Protein AF-0000000074441654 (afdb_homodimer)

pLDDT: mean 73.29, std 24.31, range [30.25, 98.06]

Secondary structure (DSSP, 8-state):
----------------------------EEEEEEEEEEETT----HHHHHHHHHHHTTTTTT-EEEEEEEE-STT-EEEEEEEEEEEEGGGHHHHHHHHHHHSTTSS-HHHHHHHHHHHHHT-STT-EEEEEEEEEE-SS---------SS-----------SEEEEEEEEE-/-------TT-------------------EEEEEEEEEEETT----HHHHHHHHHHHTTTTTTPEEEEEEEESSTT-EEEEEEEEEEEEGGGHHHHHHHHHHHSTTSS-HHHHHHHHHHHHHT-STT-EEEEEEEEEE-SS---------SS-----------SEEEEEEEEE-

Solvent-accessible surface area (backbone atoms only — not comparable to full-atom values): 19639 Å² total; per-residue (Å²): 128,89,70,81,76,78,71,84,80,76,71,72,74,72,70,73,71,70,71,70,69,64,71,68,78,65,82,51,31,36,37,35,40,38,36,35,34,20,34,72,79,60,81,75,42,49,70,58,49,50,52,42,53,59,72,36,44,48,59,83,70,64,30,48,57,36,42,33,41,32,36,54,62,104,73,49,64,41,43,34,41,32,38,33,37,79,39,52,34,62,49,46,50,56,55,52,52,52,48,49,71,47,30,77,82,61,62,59,67,56,36,54,51,52,44,46,53,50,22,64,70,43,52,65,88,84,45,66,21,42,34,38,40,36,33,44,45,56,80,57,71,48,54,78,69,75,75,80,61,91,82,71,77,62,73,59,54,66,59,89,62,48,46,47,19,44,33,40,32,40,74,45,113,136,82,75,76,74,74,74,64,75,77,62,76,78,72,71,74,71,70,70,72,69,66,71,69,77,65,84,50,30,36,37,34,40,38,36,34,34,20,34,71,79,60,80,71,40,51,68,57,50,51,51,42,53,61,72,36,43,49,61,82,71,64,30,48,59,35,40,32,41,34,34,56,56,104,75,46,65,42,43,34,44,33,37,33,37,80,40,53,33,63,49,47,49,56,54,52,51,50,47,49,70,47,30,77,82,60,61,57,67,56,37,51,50,51,46,46,52,50,21,64,70,44,52,65,91,82,45,66,20,42,33,40,41,36,34,43,46,57,80,58,71,45,57,78,69,76,75,81,62,91,82,70,76,64,75,59,60,63,63,89,62,46,44,46,20,46,32,41,32,41,73,46,113

Organism: Stylophora pistillata (NCBI:txid50429)

Sequence (346 aa):
MASFQRGPKMLLVFIIISASAAIQEGLTAERKVDIRFFDRSYTAGKEEIERKVSKAALIERGYSKTVTFTKTDERSRHLILQYRKIVPCHDITKVEEELRRSISGIWGRDVSDQVRKEALMQKGENQQCTAGIEIHVPQNACQLKKKVTRRRIEPRCESSTCFFCFTVSSVNQMASFQRGPKMLLVFIIISASAAIQEGLTAERKVDIRFFDRSYTAGKEEIERKVSKAALIERGYSKTVTFTKTDERSRHLILQYRKIVPCHDITKVEEELRRSISGIWGRDVSDQVRKEALMQKGENQQCTAGIEIHVPQNACQLKKKVTRRRIEPRCESSTCFFCFTVSSVNQ

Radius of gyration: 29.45 Å; Cα contacts (8 Å, |Δi|>4): 566; chains: 2; bounding box: 88×115×90 Å

Nearest PDB structures (foldseek):
  4gs5-assembly1_A  TM=3.429E-01  e=1.984E+00  Dyadobacter fermentans DSM 18053
  4e6f-assembly1_A  TM=2.953E-01  e=7.996E-01  Bacteroides ovatus ATCC 8483
  5boi-assembly1_A  TM=2.531E-01  e=2.528E+00  Priestia megaterium QM B1551
  6agq-assembly1_C  TM=2.767E-01  e=4.105E+00  Paenibacillus sp. R4
  4e6f-assembly1_A  TM=2.910E-01  e=3.061E-01  Bacteroides ovatus ATCC 8483

Structure (mmCIF, N/CA/C/O backbone):
data_AF-0000000074441654-model_v1
#
loop_
_entity.id
_entity.type
_entity.pdbx_description
1 polymer 'Uncharacterized protein'
#
loop_
_atom_site.group_PDB
_atom_site.id
_atom_site.type_symbol
_atom_site.label_atom_id
_atom_site.label_alt_id
_atom_site.label_comp_id
_atom_site.label_asym_id
_atom_site.label_entity_id
_atom_site.label_seq_id
_atom_site.pdbx_PDB_ins_code
_atom_site.Cartn_x
_atom_site.Cartn_y
_atom_site.Cartn_z
_atom_site.occupancy
_atom_site.B_iso_or_equiv
_atom_site.auth_seq_id
_atom_site.auth_comp_id
_atom_site.auth_asym_id
_atom_site.auth_atom_id
_atom_site.pdbx_PDB_model_num
ATOM 1 N N . MET A 1 1 ? 51.125 71.25 -12.328 1 30.25 1 MET A N 1
ATOM 2 C CA . MET A 1 1 ? 49.875 71.438 -11.562 1 30.25 1 MET A CA 1
ATOM 3 C C . MET A 1 1 ? 48.75 70.625 -12.094 1 30.25 1 MET A C 1
ATOM 5 O O . MET A 1 1 ? 47.594 70.75 -11.68 1 30.25 1 MET A O 1
ATOM 9 N N . ALA A 1 2 ? 49 69.938 -13.234 1 36.94 2 ALA A N 1
ATOM 10 C CA . ALA A 1 2 ? 47.812 69.5 -13.961 1 36.94 2 ALA A CA 1
ATOM 11 C C . ALA A 1 2 ? 47.094 68.375 -13.211 1 36.94 2 ALA A C 1
ATOM 13 O O . ALA A 1 2 ? 47.531 67.188 -13.219 1 36.94 2 ALA A O 1
ATOM 14 N N . SER A 1 3 ? 46.719 68.625 -11.906 1 34.69 3 SER A N 1
ATOM 15 C CA . SER A 1 3 ? 46 67.625 -11.148 1 34.69 3 SER A CA 1
ATOM 16 C C . SER A 1 3 ? 44.812 67.062 -11.945 1 34.69 3 SER A C 1
ATOM 18 O O . SER A 1 3 ? 44.344 67.75 -12.867 1 34.69 3 SER A O 1
ATOM 20 N N . PHE A 1 4 ? 44.781 65.75 -11.859 1 37.5 4 PHE A N 1
ATOM 21 C CA . PHE A 1 4 ? 43.875 64.625 -12.141 1 37.5 4 PHE A CA 1
ATOM 22 C C . PHE A 1 4 ? 42.438 64.938 -11.805 1 37.5 4 PHE A C 1
ATOM 24 O O . PHE A 1 4 ? 42.156 65.312 -10.664 1 37.5 4 PHE A O 1
ATOM 31 N N . GLN A 1 5 ? 41.688 65.5 -12.773 1 33.12 5 GLN A N 1
ATOM 32 C CA . GLN A 1 5 ? 40.281 65.688 -13.008 1 33.12 5 GLN A CA 1
ATOM 33 C C . GLN A 1 5 ? 39.469 64.5 -12.539 1 33.12 5 GLN A C 1
ATOM 35 O O . GLN A 1 5 ? 39.719 63.375 -12.992 1 33.12 5 GLN A O 1
ATOM 40 N N . ARG A 1 6 ? 39.094 64.562 -11.211 1 36.75 6 ARG A N 1
ATOM 41 C CA . ARG A 1 6 ? 38.156 63.75 -10.508 1 36.75 6 ARG A CA 1
ATOM 42 C C . ARG A 1 6 ? 36.875 63.531 -11.32 1 36.75 6 ARG A C 1
ATOM 44 O O . ARG A 1 6 ? 36.125 64.5 -11.531 1 36.75 6 ARG A O 1
ATOM 51 N N . GLY A 1 7 ? 37 63.031 -12.594 1 34.47 7 GLY A N 1
ATOM 52 C CA . GLY A 1 7 ? 35.781 62.844 -13.359 1 34.47 7 GLY A CA 1
ATOM 53 C C . GLY A 1 7 ? 34.625 62.281 -12.523 1 34.47 7 GLY A C 1
ATOM 54 O O . GLY A 1 7 ? 34.875 61.656 -11.484 1 34.47 7 GLY A O 1
ATOM 55 N N . PRO A 1 8 ? 33.438 62.906 -12.711 1 34.5 8 PRO A N 1
ATOM 56 C CA . PRO A 1 8 ? 32.156 62.812 -12.016 1 34.5 8 PRO A CA 1
ATOM 57 C C . PRO A 1 8 ? 31.812 61.375 -11.602 1 34.5 8 PRO A C 1
ATOM 59 O O . PRO A 1 8 ? 32.531 60.438 -11.977 1 34.5 8 PRO A O 1
ATOM 62 N N . LYS A 1 9 ? 30.406 61 -11.805 1 34.31 9 LYS A N 1
ATOM 63 C CA . LYS A 1 9 ? 29.125 60.469 -11.375 1 34.31 9 LYS A CA 1
ATOM 64 C C . LYS A 1 9 ? 29.031 58.969 -11.68 1 34.31 9 LYS A C 1
ATOM 66 O O . LYS A 1 9 ? 28.656 58.594 -12.789 1 34.31 9 LYS A O 1
ATOM 71 N N . MET A 1 10 ? 30.141 58.281 -11.695 1 32.25 10 MET A N 1
ATOM 72 C CA . MET A 1 10 ? 29.953 56.844 -11.602 1 32.25 10 MET A CA 1
ATOM 73 C C . MET A 1 10 ? 28.969 56.5 -10.492 1 32.25 10 MET A C 1
ATOM 75 O O . MET A 1 10 ? 29.328 56.469 -9.312 1 32.25 10 MET A O 1
ATOM 79 N N . LEU A 1 11 ? 27.906 57.312 -10.352 1 33.72 11 LEU A N 1
ATOM 80 C CA . LEU A 1 11 ? 26.797 56.844 -9.531 1 33.72 11 LEU A CA 1
ATOM 81 C C . LEU A 1 11 ? 26.516 55.375 -9.781 1 33.72 11 LEU A C 1
ATOM 83 O O . LEU A 1 11 ? 26.156 54.969 -10.898 1 33.72 11 LEU A O 1
ATOM 87 N N . LEU A 1 12 ? 27.297 54.531 -9.18 1 32.5 12 LEU A N 1
ATOM 88 C CA . LEU A 1 12 ? 27.188 53.094 -8.859 1 32.5 12 LEU A CA 1
ATOM 89 C C . LEU A 1 12 ? 25.75 52.75 -8.516 1 32.5 12 LEU A C 1
ATOM 91 O O . LEU A 1 12 ? 25.219 53.188 -7.484 1 32.5 12 LEU A O 1
ATOM 95 N N . VAL A 1 13 ? 24.828 52.812 -9.508 1 31.69 13 VAL A N 1
ATOM 96 C CA . VAL A 1 13 ? 23.547 52.156 -9.43 1 31.69 13 VAL A CA 1
ATOM 97 C C . VAL A 1 13 ? 23.703 50.781 -8.766 1 31.69 13 VAL A C 1
ATOM 99 O O . VAL A 1 13 ? 24.359 49.906 -9.312 1 31.69 13 VAL A O 1
ATOM 102 N N . PHE A 1 14 ? 23.953 50.781 -7.441 1 31.14 14 PHE A N 1
ATOM 103 C CA . PHE A 1 14 ? 23.688 49.656 -6.59 1 31.14 14 PHE A CA 1
ATOM 104 C C . PHE A 1 14 ? 22.359 49 -6.973 1 31.14 14 PHE A C 1
ATOM 106 O O . PHE A 1 14 ? 21.281 49.531 -6.684 1 31.14 14 PHE A O 1
ATOM 113 N N . ILE A 1 15 ? 22.156 48.625 -8.211 1 31.09 15 ILE A N 1
ATOM 114 C CA . ILE A 1 15 ? 21.016 47.75 -8.438 1 31.09 15 ILE A CA 1
ATOM 115 C C . ILE A 1 15 ? 20.984 46.688 -7.355 1 31.09 15 ILE A C 1
ATOM 117 O O . ILE A 1 15 ? 21.906 45.875 -7.234 1 31.09 15 ILE A O 1
ATOM 121 N N . ILE 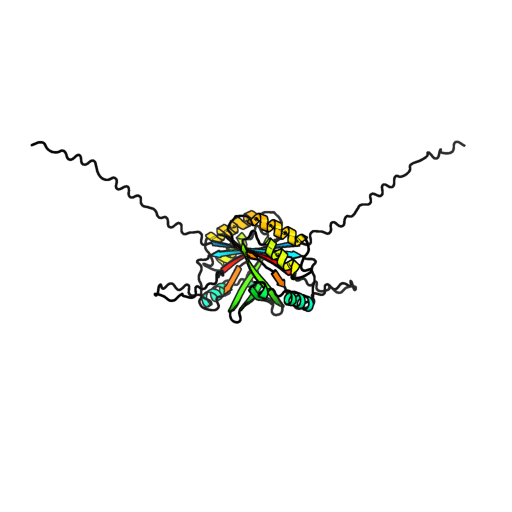A 1 16 ? 20.438 47 -6.152 1 30.64 16 ILE A N 1
AT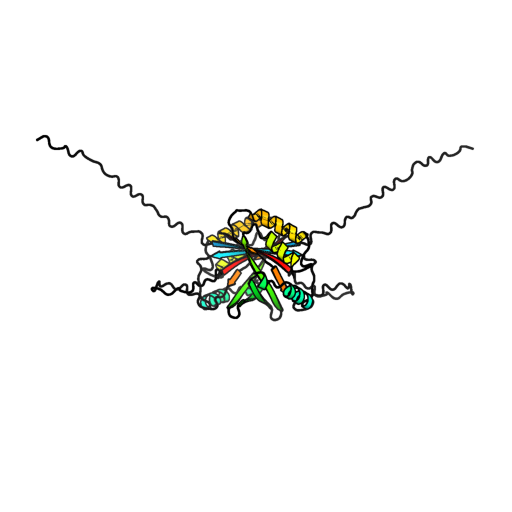OM 122 C CA . ILE A 1 16 ? 19.906 46.062 -5.18 1 30.64 16 ILE A CA 1
ATOM 123 C C . ILE A 1 16 ? 19.234 44.906 -5.902 1 30.64 16 ILE A C 1
ATOM 125 O O . ILE A 1 16 ? 18.188 45.094 -6.543 1 30.64 16 ILE A O 1
ATOM 129 N N . ILE A 1 17 ? 19.953 44.219 -6.742 1 30.66 17 ILE A N 1
ATOM 130 C CA . ILE A 1 17 ? 19.406 42.906 -7.027 1 30.66 17 ILE A CA 1
ATOM 131 C C . ILE A 1 17 ? 18.859 42.281 -5.742 1 30.66 17 ILE A C 1
ATOM 133 O O . ILE A 1 17 ? 19.625 41.938 -4.836 1 30.66 17 ILE A O 1
ATOM 137 N N . SER A 1 18 ? 17.906 42.938 -5.035 1 30.48 18 SER A N 1
ATOM 138 C CA . SER A 1 18 ? 17.109 42.125 -4.137 1 30.48 18 SER A CA 1
ATOM 139 C C . SER A 1 18 ? 16.859 40.75 -4.719 1 30.48 18 SER A C 1
ATOM 141 O O . SER A 1 18 ? 16.141 40.594 -5.711 1 30.48 18 SER A O 1
ATOM 143 N N . ALA A 1 19 ? 17.906 39.969 -4.902 1 32.31 19 ALA A N 1
ATOM 144 C CA . ALA A 1 19 ? 17.688 38.531 -4.949 1 32.31 19 ALA A CA 1
ATOM 145 C C . ALA A 1 19 ? 16.516 38.125 -4.055 1 32.31 19 ALA A C 1
ATOM 147 O O . ALA A 1 19 ? 16.625 38.188 -2.828 1 32.31 19 ALA A O 1
ATOM 148 N N . SER A 1 20 ? 15.328 38.625 -4.312 1 32.47 20 SER A N 1
ATOM 149 C CA . SER A 1 20 ? 14.195 37.875 -3.789 1 32.47 20 SER A CA 1
ATOM 150 C C . SER A 1 20 ? 14.508 36.406 -3.711 1 32.47 20 SER A C 1
ATOM 152 O O . SER A 1 20 ? 14.578 35.719 -4.738 1 32.47 20 SER A O 1
ATOM 154 N N . ALA A 1 21 ? 15.484 36 -3.043 1 32.75 21 ALA A N 1
ATOM 155 C CA . ALA A 1 21 ? 15.445 34.625 -2.543 1 32.75 21 ALA A CA 1
ATOM 156 C C . ALA A 1 21 ? 14.016 34.188 -2.252 1 32.75 21 ALA A C 1
ATOM 158 O O . ALA A 1 21 ? 13.477 34.469 -1.181 1 32.75 21 ALA A O 1
ATOM 159 N N . ALA A 1 22 ? 13.055 34.562 -3.031 1 34.94 22 ALA A N 1
ATOM 160 C CA . ALA A 1 22 ? 11.82 33.812 -2.846 1 34.94 22 ALA A CA 1
ATOM 161 C C . ALA A 1 22 ? 12.117 32.406 -2.355 1 34.94 22 ALA A C 1
ATOM 163 O O . ALA A 1 22 ? 12.844 31.641 -3.014 1 34.94 22 ALA A O 1
ATOM 164 N N . ILE A 1 23 ? 12.43 32.219 -1.179 1 37.06 23 ILE A N 1
ATOM 165 C CA . ILE A 1 23 ? 12.312 30.938 -0.501 1 37.06 23 ILE A CA 1
ATOM 166 C C . ILE A 1 23 ? 11.273 30.062 -1.211 1 37.06 23 ILE A C 1
ATOM 168 O O . ILE A 1 23 ? 10.086 30.406 -1.216 1 37.06 23 ILE A O 1
ATOM 172 N N . GLN A 1 24 ? 11.32 29.812 -2.453 1 39.16 24 GLN A N 1
ATOM 173 C CA . GLN A 1 24 ? 10.516 28.75 -3.031 1 39.16 24 GLN A CA 1
ATOM 174 C C . GLN A 1 24 ? 10.117 27.719 -1.97 1 39.16 24 GLN A C 1
ATOM 176 O O . GLN A 1 24 ? 10.953 26.938 -1.503 1 39.16 24 GLN A O 1
ATOM 181 N N . GLU A 1 25 ? 9.508 28.047 -0.928 1 48.84 25 GLU A N 1
ATOM 182 C CA . GLU A 1 25 ? 8.914 27.109 0.023 1 48.84 25 GLU A CA 1
ATOM 183 C C . GLU A 1 25 ? 8.602 25.781 -0.639 1 48.84 25 GLU A C 1
ATOM 185 O O . GLU A 1 25 ? 7.797 25.703 -1.573 1 48.84 25 GLU A O 1
ATOM 190 N N . GLY A 1 26 ? 9.617 25 -1.017 1 58.56 26 GLY A N 1
ATOM 191 C CA . GLY A 1 26 ? 9.648 23.766 -1.777 1 58.56 26 GLY A CA 1
ATOM 192 C C . GLY A 1 26 ? 8.461 22.859 -1.512 1 58.56 26 GLY A C 1
ATOM 193 O O . GLY A 1 26 ? 7.801 22.984 -0.476 1 58.56 26 GLY A O 1
ATOM 194 N N . LEU A 1 27 ? 7.828 22.281 -2.533 1 72.94 27 LEU A N 1
ATOM 195 C CA . LEU A 1 27 ? 6.75 21.297 -2.471 1 72.94 27 LEU A CA 1
ATOM 196 C C . LEU A 1 27 ? 7.027 20.25 -1.396 1 72.94 27 LEU A C 1
ATOM 198 O O . LEU A 1 27 ? 8.086 19.625 -1.399 1 72.94 27 LEU A O 1
ATOM 202 N N . THR A 1 28 ? 6.352 20.344 -0.271 1 81.31 28 THR A N 1
ATOM 203 C CA . THR A 1 28 ? 6.562 19.406 0.824 1 81.31 28 THR A CA 1
ATOM 204 C C . THR A 1 28 ? 5.73 18.141 0.62 1 81.31 28 THR A C 1
ATOM 206 O O . THR A 1 28 ? 5.926 17.141 1.318 1 81.31 28 THR A O 1
ATOM 209 N N . ALA A 1 29 ? 4.895 18.203 -0.413 1 86 29 ALA A N 1
ATOM 210 C CA . ALA A 1 29 ? 4.035 17.031 -0.633 1 86 29 ALA A CA 1
ATOM 211 C C . ALA A 1 29 ? 4.809 15.898 -1.304 1 86 29 ALA A C 1
ATOM 213 O O . ALA A 1 29 ? 5.586 16.141 -2.232 1 86 29 ALA A O 1
ATOM 214 N N . GLU A 1 30 ? 4.73 14.742 -0.794 1 86.88 30 GLU A N 1
ATOM 215 C CA . GLU A 1 30 ? 5.309 13.531 -1.371 1 86.88 30 GLU A CA 1
ATOM 216 C C . GLU A 1 30 ? 4.219 12.555 -1.797 1 86.88 30 GLU A C 1
ATOM 218 O O . GLU A 1 30 ? 3.109 12.578 -1.256 1 86.88 30 GLU A O 1
ATOM 223 N N . ARG A 1 31 ? 4.527 11.844 -2.83 1 89.75 31 ARG A N 1
ATOM 224 C CA . ARG A 1 31 ? 3.666 10.805 -3.389 1 89.75 31 ARG A CA 1
ATOM 225 C C . ARG A 1 31 ? 4.34 9.438 -3.328 1 89.75 31 ARG A C 1
ATOM 227 O O . ARG A 1 31 ? 5.41 9.242 -3.91 1 89.75 31 ARG A O 1
ATOM 234 N N . LYS A 1 32 ? 3.791 8.609 -2.561 1 89.94 32 LYS A N 1
ATOM 235 C CA . LYS A 1 32 ? 4.254 7.227 -2.527 1 89.94 32 LYS A CA 1
ATOM 236 C C . LYS A 1 32 ? 3.279 6.305 -3.254 1 89.94 32 LYS A C 1
ATOM 238 O O . LYS A 1 32 ? 2.07 6.363 -3.02 1 89.94 32 LYS A O 1
ATOM 243 N N . VAL A 1 33 ? 3.818 5.48 -4.09 1 91.44 33 VAL A N 1
ATOM 244 C CA . VAL A 1 33 ? 3.002 4.547 -4.863 1 91.44 33 VAL A CA 1
ATOM 245 C C . VAL A 1 33 ? 3.406 3.113 -4.535 1 91.44 33 VAL A C 1
ATOM 247 O O . VAL A 1 33 ? 4.586 2.758 -4.621 1 91.44 33 VAL A O 1
ATOM 250 N N . ASP A 1 34 ? 2.439 2.377 -4.086 1 92.62 34 ASP A N 1
ATOM 251 C CA . ASP A 1 34 ? 2.588 0.937 -3.908 1 92.62 34 ASP A CA 1
ATOM 252 C C . ASP A 1 34 ? 1.748 0.167 -4.926 1 92.62 34 ASP A C 1
ATOM 254 O O . ASP A 1 34 ? 0.532 0.352 -5 1 92.62 34 ASP A O 1
ATOM 258 N N . ILE A 1 35 ? 2.434 -0.648 -5.641 1 93.44 35 ILE A N 1
ATOM 259 C CA . ILE A 1 35 ? 1.745 -1.463 -6.633 1 93.44 35 ILE A CA 1
ATOM 260 C C . ILE A 1 35 ? 1.868 -2.939 -6.266 1 93.44 35 ILE A C 1
ATOM 262 O O . ILE A 1 35 ? 2.939 -3.396 -5.859 1 93.44 35 ILE A O 1
ATOM 266 N N . ARG A 1 36 ? 0.786 -3.596 -6.402 1 94.06 36 ARG A N 1
ATOM 267 C CA . ARG A 1 36 ? 0.747 -5.043 -6.227 1 94.06 36 ARG A CA 1
ATOM 268 C C . ARG A 1 36 ? 0.236 -5.734 -7.484 1 94.06 36 ARG A C 1
ATOM 270 O O . ARG A 1 36 ? -0.777 -5.328 -8.055 1 94.06 36 ARG A O 1
ATOM 277 N N . PHE A 1 37 ? 0.958 -6.738 -7.855 1 93.62 37 PHE A N 1
ATOM 278 C CA . PHE A 1 37 ? 0.527 -7.633 -8.922 1 93.62 37 PHE A CA 1
ATOM 279 C C . PHE A 1 37 ? 0.248 -9.031 -8.375 1 93.62 37 PHE A C 1
ATOM 281 O O . PHE A 1 37 ? 1.062 -9.586 -7.641 1 93.62 37 PHE A O 1
ATOM 288 N N . PHE A 1 38 ? -0.869 -9.562 -8.742 1 90.62 38 PHE A N 1
ATOM 289 C CA . PHE A 1 38 ? -1.171 -10.891 -8.211 1 90.62 38 PHE A CA 1
ATOM 290 C C . PHE A 1 38 ? -2.082 -11.656 -9.156 1 90.62 38 PHE A C 1
ATOM 292 O O . PHE A 1 38 ? -2.688 -11.07 -10.062 1 90.62 38 PHE A O 1
ATOM 299 N N . ASP A 1 39 ? -1.933 -12.984 -8.961 1 87.5 39 ASP A N 1
ATOM 300 C CA . ASP A 1 39 ? -2.799 -13.914 -9.68 1 87.5 39 ASP A CA 1
ATOM 301 C C . ASP A 1 39 ? -4.051 -14.242 -8.867 1 87.5 39 ASP A C 1
ATOM 303 O O . ASP A 1 39 ? -3.971 -14.922 -7.84 1 87.5 39 ASP A O 1
ATOM 307 N N . ARG A 1 40 ? -5.184 -13.828 -9.336 1 81 40 ARG A N 1
ATOM 308 C CA . ARG A 1 40 ? -6.43 -13.984 -8.594 1 81 40 ARG A CA 1
ATOM 309 C C . ARG A 1 40 ? -6.844 -15.445 -8.516 1 81 40 ARG A C 1
ATOM 311 O O . ARG A 1 40 ? -7.66 -15.828 -7.672 1 81 40 ARG A O 1
ATOM 318 N N . SER A 1 41 ? -6.352 -16.219 -9.375 1 78.06 41 SER A N 1
ATOM 319 C CA . SER A 1 41 ? -6.766 -17.625 -9.438 1 78.06 41 SER A CA 1
ATOM 320 C C . SER A 1 41 ? -5.949 -18.484 -8.477 1 78.06 41 SER A C 1
ATOM 322 O O . SER A 1 41 ? -6.285 -19.641 -8.234 1 78.06 41 SER A O 1
ATOM 324 N N . TYR A 1 42 ? -4.859 -17.844 -7.93 1 80.5 42 TYR A N 1
ATOM 325 C CA . TYR A 1 42 ? -3.992 -18.625 -7.043 1 80.5 42 TYR A CA 1
ATOM 326 C C . TYR A 1 42 ? -4.68 -18.891 -5.711 1 80.5 42 TYR A C 1
ATOM 328 O O . TYR A 1 42 ? -5.293 -18 -5.129 1 80.5 42 TYR A O 1
ATOM 336 N N . THR A 1 43 ? -4.602 -20.172 -5.324 1 76 43 THR A N 1
ATOM 337 C CA . THR A 1 43 ? -5.102 -20.562 -4.012 1 76 43 THR A CA 1
ATOM 338 C C . THR A 1 43 ? -4.098 -21.469 -3.291 1 76 43 THR A C 1
ATOM 340 O O . THR A 1 43 ? -3.439 -22.297 -3.92 1 76 43 THR A O 1
ATOM 343 N N . ALA A 1 44 ? -3.924 -21.203 -2.041 1 77.94 44 ALA A N 1
ATOM 344 C CA . ALA A 1 44 ? -3.057 -22.047 -1.223 1 77.94 44 ALA A CA 1
ATOM 345 C C . ALA A 1 44 ? -3.473 -22 0.245 1 77.94 44 ALA A C 1
ATOM 347 O O . ALA A 1 44 ? -4.016 -21 0.712 1 77.94 44 ALA A O 1
ATOM 348 N N . GLY A 1 45 ? -3.271 -23.141 0.961 1 77.12 45 GLY A N 1
ATOM 349 C CA . GLY A 1 45 ? -3.479 -23.156 2.4 1 77.12 45 GLY A CA 1
ATOM 350 C C . GLY A 1 45 ? -2.314 -22.578 3.178 1 77.12 45 GLY A C 1
ATOM 351 O O . GLY A 1 45 ? -1.246 -22.328 2.615 1 77.12 45 GLY A O 1
ATOM 352 N N . LYS A 1 46 ? -2.559 -22.406 4.414 1 83.56 46 LYS A N 1
ATOM 353 C CA . LYS A 1 46 ? -1.566 -21.812 5.305 1 83.56 46 LYS A CA 1
ATOM 354 C C . LYS A 1 46 ? -0.287 -22.641 5.336 1 83.56 46 LYS A C 1
ATOM 356 O O . LYS A 1 46 ? 0.812 -22.094 5.191 1 83.56 46 LYS A O 1
ATOM 361 N N . GLU A 1 47 ? -0.435 -23.984 5.5 1 84.38 47 GLU A N 1
ATOM 362 C CA . GLU A 1 47 ? 0.72 -24.859 5.602 1 84.38 47 GLU A CA 1
ATOM 363 C C . GLU A 1 47 ? 1.556 -24.828 4.324 1 84.38 47 GLU A C 1
ATOM 365 O O . GLU A 1 47 ? 2.787 -24.844 4.383 1 84.38 47 GLU A O 1
ATOM 370 N N . GLU A 1 48 ? 0.878 -24.797 3.229 1 84.62 48 GLU A N 1
ATOM 371 C CA . GLU A 1 48 ? 1.585 -24.75 1.951 1 84.62 48 GLU A CA 1
ATOM 372 C C . GLU A 1 48 ? 2.371 -23.453 1.8 1 84.62 48 GLU A C 1
ATOM 374 O O . GLU A 1 48 ? 3.525 -23.469 1.366 1 84.62 48 GLU A O 1
ATOM 379 N N . ILE A 1 49 ? 1.71 -22.359 2.203 1 87.69 49 ILE A N 1
ATOM 380 C CA . ILE A 1 49 ? 2.357 -21.062 2.119 1 87.69 49 ILE A CA 1
ATOM 381 C C . ILE A 1 49 ? 3.6 -21.047 3.008 1 87.69 49 ILE A C 1
ATOM 383 O O . ILE A 1 49 ? 4.68 -20.641 2.568 1 87.69 49 ILE A O 1
ATOM 387 N N . GLU A 1 50 ? 3.465 -21.516 4.152 1 87.31 50 GLU A N 1
ATOM 388 C CA . GLU A 1 50 ? 4.57 -21.516 5.102 1 87.31 50 GLU A CA 1
ATOM 389 C C . GLU A 1 50 ? 5.738 -22.359 4.594 1 87.31 50 GLU A C 1
ATOM 391 O O . GLU A 1 50 ? 6.895 -21.953 4.688 1 87.31 50 GLU A O 1
ATOM 396 N N . ARG A 1 51 ? 5.434 -23.469 4.078 1 90.81 51 ARG A N 1
ATOM 397 C CA . ARG A 1 51 ? 6.465 -24.344 3.527 1 90.81 51 ARG A CA 1
ATOM 398 C C . ARG A 1 51 ? 7.188 -23.672 2.365 1 90.81 51 ARG A C 1
ATOM 400 O O . ARG A 1 51 ? 8.422 -23.688 2.299 1 90.81 51 ARG A O 1
ATOM 407 N N . LYS A 1 52 ? 6.449 -23.062 1.468 1 91.81 52 LYS A N 1
ATOM 408 C CA . LYS A 1 52 ? 7.027 -22.422 0.295 1 91.81 52 LYS A CA 1
ATOM 409 C C . LYS A 1 52 ? 7.93 -21.25 0.7 1 91.81 52 LYS A C 1
ATOM 411 O O . LYS A 1 52 ? 9.031 -21.109 0.173 1 91.81 52 LYS A O 1
ATOM 416 N N . VAL A 1 53 ? 7.434 -20.484 1.622 1 92.19 53 VAL A N 1
ATOM 417 C CA . VAL A 1 53 ? 8.172 -19.312 2.055 1 92.19 53 VAL A CA 1
ATOM 418 C C . VAL A 1 53 ? 9.445 -19.734 2.785 1 92.19 53 VAL A C 1
ATOM 420 O O . VAL A 1 53 ? 10.516 -19.172 2.557 1 92.19 53 VAL A O 1
ATOM 423 N N . SER A 1 54 ? 9.312 -20.703 3.635 1 93 54 SER A N 1
ATOM 424 C CA . SER A 1 54 ? 10.469 -21.188 4.375 1 93 54 SER A CA 1
ATOM 425 C C . SER A 1 54 ? 11.539 -21.734 3.434 1 93 54 SER A C 1
ATOM 427 O O . SER A 1 54 ? 12.727 -21.422 3.588 1 93 54 SER A O 1
ATOM 429 N N . LYS A 1 55 ? 11.156 -22.453 2.529 1 94.56 55 LYS A N 1
ATOM 430 C CA . LYS A 1 55 ? 12.086 -23.078 1.592 1 94.56 55 LYS A CA 1
ATOM 431 C C . LYS A 1 55 ? 12.781 -22.047 0.723 1 94.56 55 LYS A C 1
ATOM 433 O O . LYS A 1 55 ? 13.906 -22.25 0.272 1 94.56 55 LYS A O 1
ATOM 438 N N . ALA A 1 56 ? 12.133 -20.953 0.488 1 96.19 56 ALA A N 1
ATOM 439 C CA . ALA A 1 56 ? 12.656 -19.938 -0.414 1 96.19 56 ALA A CA 1
ATOM 440 C C . ALA A 1 56 ? 13.852 -19.219 0.206 1 96.19 56 ALA A C 1
ATOM 442 O O . ALA A 1 56 ? 14.633 -18.578 -0.5 1 96.19 56 ALA A O 1
ATOM 443 N N . ALA A 1 57 ? 14.031 -19.203 1.535 1 95.94 57 ALA A N 1
ATOM 444 C CA . ALA A 1 57 ? 15.156 -18.609 2.244 1 95.94 57 ALA A CA 1
ATOM 445 C C . ALA A 1 57 ? 15.383 -17.172 1.787 1 95.94 57 ALA A C 1
ATOM 447 O O . ALA A 1 57 ? 16.5 -16.797 1.439 1 95.94 57 ALA A O 1
ATOM 448 N N . LEU A 1 58 ? 14.328 -16.375 1.86 1 96.88 58 LEU A N 1
ATOM 449 C CA . LEU A 1 58 ? 14.367 -15.047 1.271 1 96.88 58 LEU A CA 1
ATOM 450 C C . LEU A 1 58 ? 15.266 -14.117 2.076 1 96.88 58 LEU A C 1
ATOM 452 O O . LEU A 1 58 ? 15.906 -13.227 1.516 1 96.88 58 LEU A O 1
ATOM 456 N N . ILE A 1 59 ? 15.367 -14.367 3.373 1 95 59 ILE A N 1
ATOM 457 C CA . ILE A 1 59 ? 16.25 -13.539 4.199 1 95 59 ILE A CA 1
ATOM 458 C C . ILE A 1 59 ? 17.703 -13.758 3.789 1 95 59 ILE A C 1
ATOM 460 O O . ILE A 1 59 ? 18.453 -12.797 3.621 1 95 59 ILE A O 1
ATOM 464 N N . GLU A 1 60 ? 18.062 -14.922 3.551 1 95.25 60 GLU A N 1
ATOM 465 C CA . GLU A 1 60 ? 19.406 -15.273 3.125 1 95.25 60 GLU A CA 1
ATOM 466 C C . GLU A 1 60 ? 19.719 -14.719 1.737 1 95.25 60 GLU A C 1
ATOM 468 O O . GLU A 1 60 ? 20.891 -14.562 1.369 1 95.25 60 GLU A O 1
ATOM 473 N N . ARG A 1 61 ? 18.719 -14.414 1.05 1 95.75 61 ARG A N 1
ATOM 474 C CA . ARG A 1 61 ? 18.875 -13.914 -0.312 1 95.75 61 ARG A CA 1
ATOM 475 C C . ARG A 1 61 ? 18.859 -12.391 -0.343 1 95.75 61 ARG A C 1
ATOM 477 O O . ARG A 1 61 ? 18.828 -11.789 -1.416 1 95.75 61 ARG A O 1
ATOM 484 N N . GLY A 1 62 ? 18.781 -11.781 0.806 1 94.88 62 GLY A N 1
ATOM 485 C CA . GLY A 1 62 ? 18.969 -10.344 0.869 1 94.88 62 GLY A CA 1
ATOM 486 C C . GLY A 1 62 ? 17.656 -9.586 1.06 1 94.88 62 GLY A C 1
ATOM 487 O O . GLY A 1 62 ? 17.625 -8.359 0.979 1 94.88 62 GLY A O 1
ATOM 488 N N . TYR A 1 63 ? 16.594 -10.297 1.277 1 96 63 TYR A N 1
ATOM 489 C CA . TYR A 1 63 ? 15.328 -9.617 1.523 1 96 63 TYR A CA 1
ATOM 490 C C . TYR A 1 63 ? 15.195 -9.234 2.99 1 96 63 TYR A C 1
ATOM 492 O O . TYR A 1 63 ? 15.57 -10 3.879 1 96 63 TYR A O 1
ATOM 500 N N . SER A 1 64 ? 14.648 -8.016 3.223 1 93.56 64 SER A N 1
ATOM 501 C CA . SER A 1 64 ? 14.195 -7.625 4.555 1 93.56 64 SER A CA 1
ATOM 502 C C . SER A 1 64 ? 12.758 -8.094 4.809 1 93.56 64 SER A C 1
ATOM 504 O O . SER A 1 64 ? 11.898 -7.949 3.943 1 93.56 64 SER A O 1
ATOM 506 N N . LYS A 1 65 ? 12.562 -8.562 6.016 1 92.81 65 LYS A N 1
ATOM 507 C CA . LYS A 1 65 ? 11.25 -9.109 6.367 1 92.81 65 LYS A CA 1
ATOM 508 C C . LYS A 1 65 ? 10.461 -8.133 7.238 1 92.81 65 LYS A C 1
ATOM 510 O O . LYS A 1 65 ? 11.008 -7.551 8.18 1 92.81 65 LYS A O 1
ATOM 515 N N . THR A 1 66 ? 9.211 -7.961 6.887 1 90.56 66 THR A N 1
ATOM 516 C CA . THR A 1 66 ? 8.258 -7.23 7.707 1 90.56 66 THR A CA 1
ATOM 517 C C . THR A 1 66 ? 7.012 -8.078 7.969 1 90.56 66 THR A C 1
ATOM 519 O O . THR A 1 66 ? 6.496 -8.727 7.059 1 90.56 66 THR A O 1
ATOM 522 N N . VAL A 1 67 ? 6.586 -8.086 9.203 1 88.81 67 VAL A N 1
ATOM 523 C CA . VAL A 1 67 ? 5.363 -8.781 9.594 1 88.81 67 VAL A CA 1
ATOM 524 C C . VAL A 1 67 ? 4.285 -7.77 9.969 1 88.81 67 VAL A C 1
ATOM 526 O O . VAL A 1 67 ? 4.52 -6.879 10.789 1 88.81 67 VAL A O 1
ATOM 529 N N . THR A 1 68 ? 3.164 -7.938 9.328 1 87.06 68 THR A N 1
ATOM 530 C CA . THR A 1 68 ? 2.053 -7.023 9.57 1 87.06 68 THR A CA 1
ATOM 531 C C . THR A 1 68 ? 0.81 -7.789 10.016 1 87.06 68 THR A C 1
ATOM 533 O O . THR A 1 68 ? 0.437 -8.789 9.398 1 87.06 68 THR A O 1
ATOM 536 N N . PHE A 1 69 ? 0.243 -7.293 11.062 1 84.69 69 PHE A N 1
ATOM 537 C CA . PHE A 1 69 ? -1.041 -7.793 11.531 1 84.69 69 PHE A CA 1
ATOM 538 C C . PHE A 1 69 ? -2.133 -6.746 11.352 1 84.69 69 PHE A C 1
ATOM 540 O O . PHE A 1 69 ? -1.962 -5.59 11.742 1 84.69 69 PHE A O 1
ATOM 547 N N . THR A 1 70 ? -3.127 -7.133 10.617 1 82.62 70 THR A N 1
ATOM 548 C CA . THR A 1 70 ? -4.234 -6.203 10.414 1 82.62 70 THR A CA 1
ATOM 549 C C . THR A 1 70 ? -5.473 -6.668 11.18 1 82.62 70 THR A C 1
ATOM 551 O O . THR A 1 70 ? -5.828 -7.848 11.141 1 82.62 70 THR A O 1
ATOM 554 N N . LYS A 1 71 ? -5.934 -5.703 11.906 1 77.44 71 LYS A N 1
ATOM 555 C CA . LYS A 1 71 ? -7.18 -5.953 12.625 1 77.44 71 LYS A CA 1
ATOM 556 C C . LYS A 1 71 ? -8.297 -5.031 12.133 1 77.44 71 LYS A C 1
ATOM 558 O O . LYS A 1 71 ? -8.125 -3.811 12.102 1 77.44 71 LYS A O 1
ATOM 563 N N . THR A 1 72 ? -9.18 -5.473 11.445 1 68.31 72 THR A N 1
ATOM 564 C CA . THR A 1 72 ? -10.344 -4.664 11.094 1 68.31 72 THR A CA 1
ATOM 565 C C . THR A 1 72 ? -11.398 -4.727 12.195 1 68.31 72 THR A C 1
ATOM 567 O O . THR A 1 72 ? -11.703 -3.717 12.836 1 68.31 72 THR A O 1
ATOM 570 N N . ASP A 1 73 ? -12.508 -5.477 12.164 1 58.25 73 ASP A N 1
ATOM 571 C CA . ASP A 1 73 ? -13.5 -5.719 13.211 1 58.25 73 ASP A CA 1
ATOM 572 C C . ASP A 1 73 ? -12.984 -6.754 14.211 1 58.25 73 ASP A C 1
ATOM 574 O O . ASP A 1 73 ? -11.891 -7.297 14.055 1 58.25 73 ASP A O 1
ATOM 578 N N . GLU A 1 74 ? -13.578 -6.863 15.516 1 51.84 74 GLU A N 1
ATOM 579 C CA . GLU A 1 74 ? -13.289 -7.66 16.703 1 51.84 74 GLU A CA 1
ATOM 580 C C . GLU A 1 74 ? -12.688 -9.008 16.328 1 51.84 74 GLU A C 1
ATOM 582 O O . GLU A 1 74 ? -12.109 -9.695 17.172 1 51.84 74 GLU A O 1
ATOM 587 N N . ARG A 1 75 ? -12.773 -9.367 15.109 1 50.97 75 ARG A N 1
ATOM 588 C CA . ARG A 1 75 ? -12.438 -10.781 15.047 1 50.97 75 ARG A CA 1
ATOM 589 C C . ARG A 1 75 ? -11.383 -11.047 13.969 1 50.97 75 ARG A C 1
ATOM 591 O O . ARG A 1 75 ? -10.719 -12.078 13.992 1 50.97 75 ARG A O 1
ATOM 598 N N . SER A 1 76 ? -11.164 -10.109 13.008 1 59.47 76 SER A N 1
ATOM 599 C CA . SER A 1 76 ? -10.398 -10.727 11.93 1 59.47 76 SER A CA 1
ATOM 600 C C . SER A 1 76 ? -8.969 -10.195 11.891 1 59.47 76 SER A C 1
ATOM 602 O O . SER A 1 76 ? -8.758 -8.984 11.773 1 59.47 76 SER A O 1
ATOM 604 N N . ARG A 1 77 ? -8.078 -11.023 12.383 1 65.06 77 ARG A N 1
ATOM 605 C CA . ARG A 1 77 ? -6.645 -10.773 12.266 1 65.06 77 ARG A CA 1
ATOM 606 C C . ARG A 1 77 ? -6.082 -11.391 10.992 1 65.06 77 ARG A C 1
ATOM 608 O O . ARG A 1 77 ? -6.32 -12.57 10.711 1 65.06 77 ARG A O 1
ATOM 615 N N . HIS A 1 78 ? -5.605 -10.414 10.125 1 79.25 78 HIS A N 1
ATOM 616 C CA . HIS A 1 78 ? -4.957 -10.859 8.898 1 79.25 78 HIS A CA 1
ATOM 617 C C . HIS A 1 78 ? -3.449 -10.656 8.961 1 79.25 78 HIS A C 1
ATOM 619 O O . HIS A 1 78 ? -2.975 -9.586 9.352 1 79.25 78 HIS A O 1
ATOM 625 N N . LEU A 1 79 ? -2.783 -11.836 8.82 1 85.56 79 LEU A N 1
ATOM 626 C CA . LEU A 1 79 ? -1.325 -11.797 8.812 1 85.56 79 LEU A CA 1
ATOM 627 C C . LEU A 1 79 ? -0.798 -11.547 7.402 1 85.56 79 LEU A C 1
ATOM 629 O O . LEU A 1 79 ? -1.2 -12.219 6.453 1 85.56 79 LEU A O 1
ATOM 633 N N . ILE A 1 80 ? 0.054 -10.57 7.328 1 89.25 80 ILE A N 1
ATOM 634 C CA . ILE A 1 80 ? 0.731 -10.25 6.074 1 89.25 80 ILE A CA 1
ATOM 635 C C . ILE A 1 80 ? 2.244 -10.312 6.273 1 89.25 80 ILE A C 1
ATOM 637 O O . ILE A 1 80 ? 2.781 -9.695 7.195 1 89.25 80 ILE A O 1
ATOM 641 N N . LEU A 1 81 ? 2.916 -11.078 5.445 1 91.69 81 LEU A N 1
ATOM 642 C CA . LEU A 1 81 ? 4.375 -11.125 5.406 1 91.69 81 LEU A CA 1
ATOM 643 C C . LEU A 1 81 ? 4.906 -10.406 4.172 1 91.69 81 LEU A C 1
ATOM 645 O O . LEU A 1 81 ? 4.406 -10.609 3.062 1 91.69 81 LEU A O 1
ATOM 649 N N . GLN A 1 82 ? 5.914 -9.594 4.438 1 94.56 82 GLN A N 1
ATOM 650 C CA . GLN A 1 82 ? 6.566 -8.93 3.312 1 94.56 82 GLN A CA 1
ATOM 651 C C . GLN A 1 82 ? 8.07 -9.203 3.307 1 94.56 82 GLN A C 1
ATOM 653 O O . GLN A 1 82 ? 8.719 -9.172 4.355 1 94.56 82 GLN A O 1
ATOM 658 N N . TYR A 1 83 ? 8.531 -9.562 2.201 1 95.81 83 TYR A N 1
ATOM 659 C CA . TYR A 1 83 ? 9.953 -9.664 1.916 1 95.81 83 TYR A CA 1
ATOM 660 C C . TYR A 1 83 ? 10.352 -8.742 0.772 1 95.81 83 TYR A C 1
ATOM 662 O O . TYR A 1 83 ? 9.906 -8.922 -0.365 1 95.81 83 TYR A O 1
ATOM 670 N N . ARG A 1 84 ? 11.211 -7.762 1.126 1 96.56 84 ARG A N 1
ATOM 671 C CA . ARG A 1 84 ? 11.469 -6.73 0.126 1 96.56 84 ARG A CA 1
ATOM 672 C C . ARG A 1 84 ? 12.953 -6.379 0.077 1 96.56 84 ARG A C 1
ATOM 674 O O . ARG A 1 84 ? 13.68 -6.605 1.044 1 96.56 84 ARG A O 1
ATOM 681 N N . LYS A 1 85 ? 13.375 -5.781 -1.099 1 95.56 85 LYS A N 1
ATOM 682 C CA . LYS A 1 85 ? 14.703 -5.219 -1.317 1 95.56 85 LYS A CA 1
ATOM 683 C C . LYS A 1 85 ? 14.617 -3.908 -2.096 1 95.56 85 LYS A C 1
ATOM 685 O O . LYS A 1 85 ? 13.656 -3.676 -2.832 1 95.56 85 LYS A O 1
ATOM 690 N N . ILE A 1 86 ? 15.633 -3.057 -1.834 1 93.94 86 ILE A N 1
ATOM 691 C CA . ILE A 1 86 ? 15.742 -1.814 -2.592 1 93.94 86 ILE A CA 1
ATOM 692 C C . ILE A 1 86 ? 16.578 -2.049 -3.848 1 93.94 86 ILE A C 1
ATOM 694 O O . ILE A 1 86 ? 17.703 -2.551 -3.77 1 93.94 86 ILE A O 1
ATOM 698 N N . VAL A 1 87 ? 16.062 -1.723 -4.992 1 94.25 87 VAL A N 1
ATOM 699 C CA . VAL A 1 87 ? 16.719 -1.902 -6.285 1 94.25 87 VAL A CA 1
ATOM 700 C C . VAL A 1 87 ? 16.406 -0.714 -7.191 1 94.25 87 VAL A C 1
ATOM 702 O O . VAL A 1 87 ? 15.438 0.015 -6.957 1 94.25 87 VAL A O 1
ATOM 705 N N . PRO A 1 88 ? 17.281 -0.506 -8.195 1 91.44 88 PRO A N 1
ATOM 706 C CA . PRO 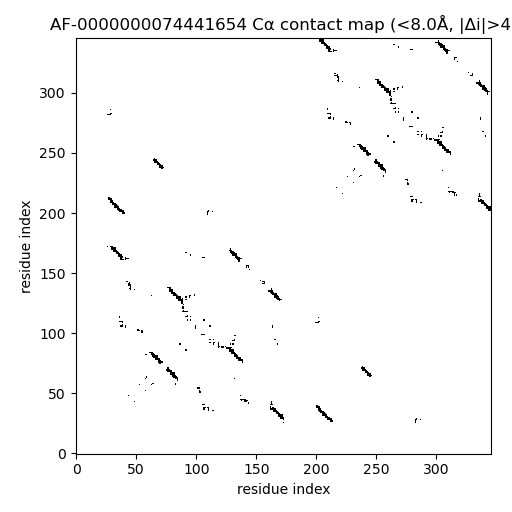A 1 88 ? 16.828 0.415 -9.234 1 91.44 88 PRO A CA 1
ATOM 707 C C . PRO A 1 88 ? 15.484 -0.002 -9.844 1 91.44 88 PRO A C 1
ATOM 709 O O . PRO A 1 88 ? 15.242 -1.194 -10.039 1 91.44 88 PRO A O 1
ATOM 712 N N . CYS A 1 89 ? 14.594 0.923 -10.164 1 91.69 89 CYS A N 1
ATOM 713 C CA . CYS A 1 89 ? 13.234 0.629 -10.594 1 91.69 89 CYS A CA 1
ATOM 714 C C . CYS A 1 89 ? 13.242 -0.19 -11.883 1 91.69 89 CYS A C 1
ATOM 716 O O . CYS A 1 89 ? 12.359 -1.03 -12.086 1 91.69 89 CYS A O 1
ATOM 718 N N . HIS A 1 90 ? 14.195 0.006 -12.711 1 89 90 HIS A N 1
ATOM 719 C CA . HIS A 1 90 ? 14.25 -0.723 -13.977 1 89 90 HIS A CA 1
ATOM 720 C C . HIS A 1 90 ? 14.672 -2.172 -13.758 1 89 90 HIS A C 1
ATOM 722 O O . HIS A 1 90 ? 14.562 -2.998 -14.664 1 89 90 HIS A O 1
ATOM 728 N N . ASP A 1 91 ? 15.086 -2.588 -12.531 1 93.06 91 ASP A N 1
ATOM 729 C CA . ASP A 1 91 ? 15.547 -3.939 -12.234 1 93.06 91 ASP A CA 1
ATOM 730 C C . ASP A 1 91 ? 14.484 -4.738 -11.484 1 93.06 91 ASP A C 1
ATOM 732 O O . ASP A 1 91 ? 14.758 -5.824 -10.977 1 93.06 91 ASP A O 1
ATOM 736 N N . ILE A 1 92 ? 13.25 -4.184 -11.406 1 96.06 92 ILE A N 1
ATOM 737 C CA . ILE A 1 92 ? 12.234 -4.887 -10.625 1 96.06 92 ILE A CA 1
ATOM 738 C C . ILE A 1 92 ? 11.938 -6.238 -11.273 1 96.06 92 ILE A C 1
ATOM 740 O O . ILE A 1 92 ? 11.523 -7.18 -10.586 1 96.06 92 ILE A O 1
ATOM 744 N N . THR A 1 93 ? 12.195 -6.402 -12.586 1 96.06 93 THR A N 1
ATOM 745 C CA . THR A 1 93 ? 11.961 -7.676 -13.258 1 96.06 93 THR A CA 1
ATOM 746 C C . THR A 1 93 ? 12.922 -8.742 -12.758 1 96.06 93 THR A C 1
ATOM 748 O O . THR A 1 93 ? 12.578 -9.922 -12.688 1 96.06 93 THR A O 1
ATOM 751 N N . LYS A 1 94 ? 14.109 -8.328 -12.375 1 96.69 94 LYS A N 1
ATOM 752 C CA . LYS A 1 94 ? 15.07 -9.273 -11.812 1 96.69 94 LYS A CA 1
ATOM 753 C C . LYS A 1 94 ? 14.594 -9.812 -10.469 1 96.69 94 LYS A C 1
ATOM 755 O O . LYS A 1 94 ? 14.789 -10.992 -10.164 1 96.69 94 LYS A O 1
ATOM 760 N N . VAL A 1 95 ? 14.047 -8.945 -9.672 1 97.81 95 VAL A N 1
ATOM 761 C CA . VAL A 1 95 ? 13.508 -9.359 -8.383 1 97.81 95 VAL A CA 1
ATOM 762 C C . VAL A 1 95 ? 12.367 -10.352 -8.602 1 97.81 95 VAL A C 1
ATOM 764 O O . VAL A 1 95 ? 12.297 -11.383 -7.934 1 97.81 95 VAL A O 1
ATOM 767 N N . GLU A 1 96 ? 11.492 -10.055 -9.555 1 97.88 96 GLU A N 1
ATOM 768 C CA . GLU A 1 96 ? 10.367 -10.93 -9.859 1 97.88 96 GLU A CA 1
ATOM 769 C C . GLU A 1 96 ? 10.844 -12.305 -10.32 1 97.88 96 GLU A C 1
ATOM 771 O O . GLU A 1 96 ? 10.312 -13.328 -9.883 1 97.88 96 GLU A O 1
ATOM 776 N N . GLU A 1 97 ? 11.805 -12.344 -11.172 1 96.81 97 GLU A N 1
ATOM 777 C CA . GLU A 1 97 ? 12.359 -13.594 -11.672 1 96.81 97 GLU A CA 1
ATOM 778 C C . GLU A 1 97 ? 12.977 -14.422 -10.539 1 96.81 97 GLU A C 1
ATOM 780 O O . GLU A 1 97 ? 12.773 -15.633 -10.477 1 96.81 97 GLU A O 1
ATOM 785 N N . GLU A 1 98 ? 13.711 -13.734 -9.727 1 97.5 98 GLU A N 1
ATOM 786 C CA . GLU A 1 98 ? 14.312 -14.422 -8.586 1 97.5 98 GLU A CA 1
ATOM 787 C C . GLU A 1 98 ? 13.242 -15.07 -7.711 1 97.5 98 GLU A C 1
ATOM 789 O O . GLU A 1 98 ? 13.391 -16.219 -7.293 1 97.5 98 GLU A O 1
ATOM 794 N N . LEU A 1 99 ? 12.18 -14.391 -7.438 1 97.5 99 LEU A N 1
ATOM 795 C CA . LEU A 1 99 ? 11.086 -14.906 -6.613 1 97.5 99 LEU A CA 1
ATOM 796 C C . LEU A 1 99 ? 10.414 -16.094 -7.289 1 97.5 99 LEU A C 1
ATOM 798 O O . LEU A 1 99 ? 10.141 -17.109 -6.637 1 97.5 99 LEU A O 1
ATOM 802 N N . ARG A 1 100 ? 10.188 -16 -8.539 1 95.5 100 ARG A N 1
ATOM 803 C CA . ARG A 1 100 ? 9.562 -17.094 -9.273 1 95.5 100 ARG A CA 1
ATOM 804 C C . ARG A 1 100 ? 10.438 -18.344 -9.242 1 95.5 100 ARG A C 1
ATOM 806 O O . ARG A 1 100 ? 9.93 -19.469 -9.164 1 95.5 100 ARG A O 1
ATOM 813 N N . ARG A 1 101 ? 11.656 -18.141 -9.281 1 94.94 101 ARG A N 1
ATOM 814 C CA . ARG A 1 101 ? 12.586 -19.266 -9.242 1 94.94 101 ARG A CA 1
ATOM 815 C C . ARG A 1 101 ? 12.641 -19.875 -7.844 1 94.94 101 ARG A C 1
ATOM 817 O O . ARG A 1 101 ? 12.766 -21.094 -7.695 1 94.94 101 ARG A O 1
ATOM 824 N N . SER A 1 102 ? 12.539 -19.016 -6.895 1 95.38 102 SER A N 1
ATOM 825 C CA . SER A 1 102 ? 12.727 -19.469 -5.516 1 95.38 102 SER A CA 1
ATOM 826 C C . SER A 1 102 ? 11.445 -20.062 -4.949 1 95.38 102 SER A C 1
ATOM 828 O O . SER A 1 102 ? 11.492 -20.891 -4.047 1 95.38 102 SER A O 1
ATOM 830 N N . ILE A 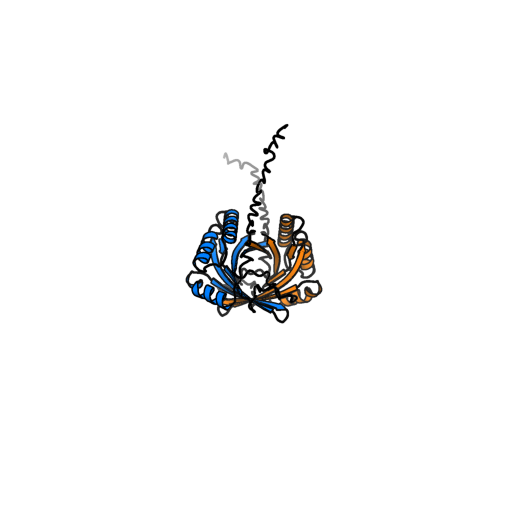1 103 ? 10.289 -19.531 -5.359 1 94 103 ILE A N 1
ATOM 831 C CA . ILE A 1 103 ? 8.992 -20.016 -4.895 1 94 103 ILE A CA 1
ATOM 832 C C . ILE A 1 103 ? 8.188 -20.547 -6.074 1 94 103 ILE A C 1
ATOM 834 O O . ILE A 1 103 ? 7.492 -19.797 -6.754 1 94 103 ILE A O 1
ATOM 838 N N . SER A 1 104 ? 8.195 -21.812 -6.199 1 87.62 104 SER A N 1
ATOM 839 C CA . SER A 1 104 ? 7.609 -22.453 -7.371 1 87.62 104 SER A CA 1
ATOM 840 C C . SER A 1 104 ? 6.098 -22.25 -7.402 1 87.62 104 SER A C 1
ATOM 842 O O . SER A 1 104 ? 5.422 -22.438 -6.391 1 87.62 104 SER A O 1
ATOM 844 N N . GLY A 1 105 ? 5.602 -21.781 -8.555 1 86.75 105 GLY A N 1
ATOM 845 C CA . GLY A 1 105 ? 4.168 -21.734 -8.812 1 86.75 105 GLY A CA 1
ATOM 846 C C . GLY A 1 105 ? 3.48 -20.562 -8.125 1 86.75 105 GLY A C 1
ATOM 847 O O . GLY A 1 105 ? 2.279 -20.625 -7.852 1 86.75 105 GLY A O 1
ATOM 848 N N . ILE A 1 106 ? 4.191 -19.578 -7.762 1 86.94 106 ILE A N 1
ATOM 849 C CA . ILE A 1 106 ? 3.602 -18.5 -6.977 1 86.94 106 ILE A CA 1
ATOM 850 C C . ILE A 1 106 ? 2.709 -17.641 -7.867 1 86.94 106 ILE A C 1
ATOM 852 O O . ILE A 1 106 ? 1.691 -17.109 -7.41 1 86.94 106 ILE A O 1
ATOM 856 N N . TRP A 1 107 ? 3.023 -17.375 -9.148 1 87.5 107 TRP A N 1
ATOM 857 C CA . TRP A 1 107 ? 2.137 -16.734 -10.117 1 87.5 107 TRP A CA 1
ATOM 858 C C . TRP A 1 107 ? 2.529 -17.109 -11.539 1 87.5 107 TRP A C 1
ATOM 860 O O . TRP A 1 107 ? 3.594 -17.688 -11.766 1 87.5 107 TRP A O 1
ATOM 870 N N . GLY A 1 108 ? 1.587 -16.828 -12.414 1 86.19 108 GLY A N 1
ATOM 871 C CA . GLY A 1 108 ? 1.784 -17.203 -13.805 1 86.19 108 GLY A CA 1
ATOM 872 C C . GLY A 1 108 ? 2.455 -16.109 -14.625 1 86.19 108 GLY A C 1
ATOM 873 O O . GLY A 1 108 ? 2.957 -15.133 -14.062 1 86.19 108 GLY A O 1
ATOM 874 N N . ARG A 1 109 ? 2.51 -16.344 -15.891 1 89.75 109 ARG A N 1
ATOM 875 C CA . ARG A 1 109 ? 3.184 -15.477 -16.844 1 89.75 109 ARG A CA 1
ATOM 876 C C . ARG A 1 109 ? 2.494 -14.117 -16.922 1 89.75 109 ARG A C 1
ATOM 878 O O . ARG A 1 109 ? 3.137 -13.102 -17.219 1 89.75 109 ARG A O 1
ATOM 885 N N . ASP A 1 110 ? 1.187 -14.133 -16.641 1 90.69 110 ASP A N 1
ATOM 886 C CA . ASP A 1 110 ? 0.437 -12.883 -16.719 1 90.69 110 ASP A CA 1
ATOM 887 C C . ASP A 1 110 ? 0.972 -11.852 -15.719 1 90.69 110 ASP A C 1
ATOM 889 O O . ASP A 1 110 ? 1.086 -10.672 -16.047 1 90.69 110 ASP A O 1
ATOM 893 N N . VAL A 1 111 ? 1.294 -12.289 -14.562 1 93.62 111 VAL A N 1
ATOM 894 C CA . VAL A 1 111 ? 1.865 -11.398 -13.562 1 93.62 111 VAL A CA 1
ATOM 895 C C . VAL A 1 111 ? 3.238 -10.914 -14.023 1 93.62 111 VAL A C 1
ATOM 897 O O . VAL A 1 111 ? 3.541 -9.719 -13.945 1 93.62 111 VAL A O 1
ATOM 900 N N . SER A 1 112 ? 4.031 -11.781 -14.57 1 94.38 112 SER A N 1
ATOM 901 C CA . SER A 1 112 ? 5.359 -11.422 -15.062 1 94.38 112 SER A CA 1
ATOM 902 C C . SER A 1 112 ? 5.277 -10.359 -16.156 1 94.38 112 SER A C 1
ATOM 904 O O . SER A 1 112 ? 6.078 -9.422 -16.172 1 94.38 112 SER A O 1
ATOM 906 N N . ASP A 1 113 ? 4.371 -10.508 -16.984 1 93.88 113 ASP A N 1
ATOM 907 C CA . ASP A 1 113 ? 4.191 -9.555 -18.078 1 93.88 113 ASP A CA 1
ATOM 908 C C . ASP A 1 113 ? 3.812 -8.172 -17.547 1 93.88 113 ASP A C 1
ATOM 910 O O . ASP A 1 113 ? 4.309 -7.156 -18.031 1 93.88 113 ASP A O 1
ATOM 914 N N . GLN A 1 114 ? 2.949 -8.188 -16.547 1 93.75 114 GLN A N 1
ATOM 915 C CA . GLN A 1 114 ? 2.564 -6.914 -15.938 1 93.75 114 GLN A CA 1
ATOM 916 C C . GLN A 1 114 ? 3.762 -6.238 -15.273 1 93.75 114 GLN A C 1
ATOM 918 O O . GLN A 1 114 ? 3.918 -5.02 -15.359 1 93.75 114 GLN A O 1
ATOM 923 N N . VAL A 1 115 ? 4.566 -7.012 -14.617 1 95.38 115 VAL A N 1
ATOM 924 C CA . VAL A 1 115 ? 5.754 -6.473 -13.961 1 95.38 115 VAL A CA 1
ATOM 925 C C . VAL A 1 115 ? 6.699 -5.887 -15.008 1 95.38 115 VAL A C 1
ATOM 927 O O . VAL A 1 115 ? 7.266 -4.812 -14.812 1 95.38 115 VAL A O 1
ATOM 930 N N . ARG A 1 116 ? 6.844 -6.578 -16.078 1 93.81 116 ARG A N 1
ATOM 931 C CA . ARG A 1 116 ? 7.691 -6.086 -17.156 1 93.81 116 ARG A CA 1
ATOM 932 C C . ARG A 1 116 ? 7.172 -4.754 -17.703 1 93.81 116 ARG A C 1
ATOM 934 O O . ARG A 1 116 ? 7.953 -3.832 -17.938 1 93.81 116 ARG A O 1
ATOM 941 N N . LYS A 1 117 ? 5.902 -4.699 -17.891 1 91.38 117 LYS A N 1
ATOM 942 C CA . LYS A 1 117 ? 5.293 -3.457 -18.344 1 91.38 117 LYS A CA 1
ATOM 943 C C . LYS A 1 117 ? 5.57 -2.314 -17.375 1 91.38 117 LYS A C 1
ATOM 945 O O . LYS A 1 117 ? 5.898 -1.202 -17.797 1 91.38 117 LYS A O 1
ATOM 950 N N . GLU A 1 118 ? 5.402 -2.609 -16.078 1 91.56 118 GLU A N 1
ATOM 951 C CA . GLU A 1 118 ? 5.684 -1.608 -15.062 1 91.56 118 GLU A CA 1
ATOM 952 C C . GLU A 1 118 ? 7.137 -1.147 -15.125 1 91.56 118 GLU A C 1
ATOM 954 O O . GLU A 1 118 ? 7.418 0.048 -15.016 1 91.56 118 GLU A O 1
ATOM 959 N N . ALA A 1 119 ? 8.008 -2.074 -15.242 1 90.56 119 ALA A N 1
ATOM 960 C CA . ALA A 1 119 ? 9.438 -1.756 -15.312 1 90.56 119 ALA A CA 1
ATOM 961 C C . ALA A 1 119 ? 9.727 -0.824 -16.484 1 90.56 119 ALA A C 1
ATOM 963 O O . ALA A 1 119 ? 10.547 0.09 -16.375 1 90.56 119 ALA A O 1
ATOM 964 N N . LEU A 1 120 ? 9.086 -0.985 -17.547 1 85.56 120 LEU A N 1
ATOM 965 C CA . LEU A 1 120 ? 9.289 -0.186 -18.75 1 85.56 120 LEU A CA 1
ATOM 966 C C . LEU A 1 120 ? 8.773 1.234 -18.547 1 85.56 120 LEU A C 1
ATOM 968 O O . LEU A 1 120 ? 9.305 2.182 -19.125 1 85.56 120 LEU A O 1
ATOM 972 N N . MET A 1 121 ? 7.727 1.333 -17.719 1 82.94 121 MET A N 1
ATOM 973 C CA . MET A 1 121 ? 7.148 2.646 -17.453 1 82.94 121 MET A CA 1
ATOM 974 C C . MET A 1 121 ? 8.031 3.449 -16.516 1 82.94 121 MET A C 1
ATOM 976 O O . MET A 1 121 ? 8.016 4.68 -16.531 1 82.94 121 MET A O 1
ATOM 980 N N . GLN A 1 122 ? 8.734 2.766 -15.648 1 74.94 122 GLN A N 1
ATOM 981 C CA . GLN A 1 122 ? 9.578 3.414 -14.648 1 74.94 122 GLN A CA 1
ATOM 982 C C . GLN A 1 122 ? 10.969 3.715 -15.203 1 74.94 122 GLN A C 1
ATOM 984 O O . GLN A 1 122 ? 11.875 4.082 -14.461 1 74.94 122 GLN A O 1
ATOM 989 N N . LYS A 1 123 ? 11.258 3.516 -16.422 1 62.22 123 LYS A N 1
ATOM 990 C CA . LYS A 1 123 ? 12.578 3.602 -17.031 1 62.22 123 LYS A CA 1
ATOM 991 C C . LYS A 1 123 ? 13.188 4.988 -16.844 1 62.22 123 LYS A C 1
ATOM 993 O O . LYS A 1 123 ? 14.312 5.246 -17.281 1 62.22 123 LYS A O 1
ATOM 998 N N . GLY A 1 124 ? 12.477 5.809 -16.234 1 57.69 124 GLY A N 1
ATOM 999 C CA . GLY A 1 124 ? 13.281 7.004 -16.016 1 57.69 124 GLY A CA 1
ATOM 1000 C C . GLY A 1 124 ? 14.43 6.789 -15.055 1 57.69 124 GLY A C 1
ATOM 1001 O O . GLY A 1 124 ? 14.367 5.906 -14.195 1 57.69 124 GLY A O 1
ATOM 1002 N N . GLU A 1 125 ? 15.82 6.922 -15.375 1 58.62 125 GLU A N 1
ATOM 1003 C CA . GLU A 1 125 ? 17.203 6.5 -15.18 1 58.62 125 GLU A CA 1
ATOM 1004 C C . GLU A 1 125 ? 17.547 6.387 -13.695 1 58.62 125 GLU A C 1
ATOM 1006 O O . GLU A 1 125 ? 18.297 5.496 -13.289 1 58.62 125 GLU A O 1
ATOM 1011 N N . ASN A 1 126 ? 16.906 7.172 -12.68 1 65.44 126 ASN A N 1
ATOM 1012 C CA . ASN A 1 126 ? 17.703 7.168 -11.445 1 65.44 126 ASN A CA 1
ATOM 1013 C C . ASN A 1 126 ? 16.812 7.051 -10.211 1 65.44 126 ASN A C 1
ATOM 1015 O O . ASN A 1 126 ? 17.188 7.477 -9.125 1 65.44 126 ASN A O 1
ATOM 1019 N N . GLN A 1 127 ? 15.719 6.262 -10.406 1 83.69 127 GLN A N 1
ATOM 1020 C CA . GLN A 1 127 ? 14.898 6.168 -9.203 1 83.69 127 GLN A CA 1
ATOM 1021 C C . GLN A 1 127 ? 15.016 4.785 -8.562 1 83.69 127 GLN A C 1
ATOM 1023 O O . GLN A 1 127 ? 15.195 3.787 -9.258 1 83.69 127 GLN A O 1
ATOM 1028 N N . GLN A 1 128 ? 15.086 4.816 -7.215 1 89.44 128 GLN A N 1
ATOM 1029 C CA . GLN A 1 128 ? 15.094 3.568 -6.457 1 89.44 128 GLN A CA 1
ATOM 1030 C C . GLN A 1 128 ? 13.68 3.119 -6.121 1 89.44 128 GLN A C 1
ATOM 1032 O O . GLN A 1 128 ? 12.812 3.945 -5.828 1 89.44 128 GLN A O 1
ATOM 1037 N N . CYS A 1 129 ? 13.531 1.81 -6.25 1 93.56 129 CYS A N 1
ATOM 1038 C CA . CYS A 1 129 ? 12.266 1.185 -5.875 1 93.56 129 CYS A CA 1
ATOM 1039 C C . CYS A 1 129 ? 12.484 0.114 -4.812 1 93.56 129 CYS A C 1
ATOM 1041 O O . CYS A 1 129 ? 13.594 -0.405 -4.664 1 93.56 129 CYS A O 1
ATOM 1043 N N . THR A 1 130 ? 11.461 -0.044 -3.973 1 94.69 130 THR A N 1
ATOM 1044 C CA . THR A 1 130 ? 11.391 -1.211 -3.102 1 94.69 130 THR A CA 1
ATOM 1045 C C . THR A 1 130 ? 10.516 -2.295 -3.721 1 94.69 130 THR A C 1
ATOM 1047 O O . THR A 1 130 ? 9.344 -2.059 -4.016 1 94.69 130 THR A O 1
ATOM 1050 N N . ALA A 1 131 ? 11.117 -3.463 -3.98 1 97.06 131 ALA A N 1
ATOM 1051 C CA . ALA A 1 131 ? 10.406 -4.539 -4.664 1 97.06 131 ALA A CA 1
ATOM 1052 C C . ALA A 1 131 ? 10.516 -5.848 -3.887 1 97.06 131 ALA A C 1
ATOM 1054 O O . ALA A 1 131 ? 11.477 -6.059 -3.146 1 97.06 131 ALA A O 1
ATOM 1055 N N . GLY A 1 132 ? 9.516 -6.664 -3.996 1 98.06 132 GLY A N 1
ATOM 1056 C CA . GLY A 1 132 ? 9.523 -7.965 -3.346 1 98.06 132 GLY A CA 1
ATOM 1057 C C . GLY A 1 132 ? 8.18 -8.664 -3.387 1 98.06 132 GLY A C 1
ATOM 1058 O O . GLY A 1 132 ? 7.473 -8.602 -4.395 1 98.06 132 GLY A O 1
ATOM 1059 N N . ILE A 1 133 ? 7.863 -9.375 -2.365 1 96.88 133 ILE A N 1
ATOM 1060 C CA . ILE A 1 133 ? 6.656 -10.195 -2.318 1 96.88 133 ILE A CA 1
ATOM 1061 C C . ILE A 1 133 ? 5.887 -9.906 -1.033 1 96.88 133 ILE A C 1
ATOM 1063 O O . ILE A 1 133 ? 6.484 -9.695 0.024 1 96.88 133 ILE A O 1
ATOM 1067 N N . GLU A 1 134 ? 4.641 -9.773 -1.175 1 94.75 134 GLU A N 1
ATOM 1068 C CA . GLU A 1 134 ? 3.674 -9.68 -0.086 1 94.75 134 GLU A CA 1
ATOM 1069 C C . GLU A 1 134 ? 2.807 -10.93 -0.007 1 94.75 134 GLU A C 1
ATOM 1071 O O . GLU A 1 134 ? 2.217 -11.352 -1.006 1 94.75 134 GLU A O 1
ATOM 1076 N N . ILE A 1 135 ? 2.754 -11.508 1.115 1 91.75 135 ILE A N 1
ATOM 1077 C CA . ILE A 1 135 ? 2.049 -12.766 1.313 1 91.75 135 ILE A CA 1
ATOM 1078 C C . ILE A 1 135 ? 0.92 -12.578 2.324 1 91.75 135 ILE A C 1
ATOM 1080 O O . ILE A 1 135 ? 1.166 -12.219 3.479 1 91.75 135 ILE A O 1
ATOM 1084 N N . HIS A 1 136 ? -0.214 -12.75 1.885 1 88.75 136 HIS A N 1
ATOM 1085 C CA . HIS A 1 136 ? -1.387 -12.742 2.754 1 88.75 136 HIS A CA 1
ATOM 1086 C C . HIS A 1 136 ? -1.697 -14.148 3.268 1 88.75 136 HIS A C 1
ATOM 1088 O O . HIS A 1 136 ? -2.109 -15.016 2.498 1 88.75 136 HIS A O 1
ATOM 1094 N N . VAL A 1 137 ? -1.512 -14.367 4.562 1 82.69 137 VAL A N 1
ATOM 1095 C CA . VAL A 1 137 ? -1.688 -15.688 5.164 1 82.69 137 VAL A CA 1
ATOM 1096 C C . VAL A 1 137 ? -3.135 -15.859 5.621 1 82.69 137 VAL A C 1
ATOM 1098 O O . VAL A 1 137 ? -3.625 -15.086 6.449 1 82.69 137 VAL A O 1
ATOM 1101 N N . PRO A 1 138 ? -3.787 -16.766 4.918 1 73.69 138 PRO A N 1
ATOM 1102 C CA . PRO A 1 138 ? -5.176 -16.953 5.344 1 73.69 138 PRO A CA 1
ATOM 1103 C C . PRO A 1 138 ? -5.293 -17.469 6.773 1 73.69 138 PRO A C 1
ATOM 1105 O O . PRO A 1 138 ? -4.422 -18.219 7.234 1 73.69 138 PRO A O 1
ATOM 1108 N N . GLN A 1 139 ? -6.211 -16.875 7.586 1 64.81 139 GLN A N 1
ATOM 1109 C CA . GLN A 1 139 ? -6.473 -17.453 8.898 1 64.81 139 GLN A CA 1
ATOM 1110 C C . GLN A 1 139 ? -6.992 -18.875 8.766 1 64.81 139 GLN A C 1
ATOM 1112 O O . GLN A 1 139 ? -6.531 -19.781 9.477 1 64.81 139 GLN A O 1
ATOM 1117 N N . ASN A 1 140 ? -8.195 -18.969 8.117 1 54.94 140 ASN A N 1
ATOM 1118 C CA . ASN A 1 140 ? -8.789 -20.266 7.828 1 54.94 140 ASN A CA 1
ATOM 1119 C C . ASN A 1 140 ? -8.656 -20.641 6.352 1 54.94 140 ASN A C 1
ATOM 1121 O O . ASN A 1 140 ? -8.508 -19.766 5.504 1 54.94 140 ASN A O 1
ATOM 1125 N N . ALA A 1 141 ? -8.336 -21.984 6.078 1 44.62 141 ALA A N 1
ATOM 1126 C CA . ALA A 1 141 ? -8.32 -22.422 4.684 1 44.62 141 ALA A CA 1
ATOM 1127 C C . ALA A 1 141 ? -9.312 -21.609 3.844 1 44.62 141 ALA A C 1
ATOM 1129 O O . ALA A 1 141 ? -10.484 -21.516 4.195 1 44.62 141 ALA A O 1
ATOM 1130 N N . CYS A 1 142 ? -8.906 -20.484 3.471 1 44.84 142 CYS A N 1
ATOM 1131 C CA . CYS A 1 142 ? -9.805 -19.969 2.447 1 44.84 142 CYS A CA 1
ATOM 1132 C C . CYS A 1 142 ? -10.133 -21.031 1.415 1 44.84 142 CYS A C 1
ATOM 1134 O O . CYS A 1 142 ? -9.266 -21.453 0.644 1 44.84 142 CYS A O 1
ATOM 1136 N N . GLN A 1 143 ? -10.766 -22.125 1.759 1 36.66 143 GLN A N 1
ATOM 1137 C CA . GLN A 1 143 ? -11.125 -23.156 0.793 1 36.66 143 GLN A CA 1
ATOM 1138 C C . GLN A 1 143 ? -11.664 -22.547 -0.495 1 36.66 143 GLN A C 1
ATOM 1140 O O . GLN A 1 143 ? -12.594 -21.734 -0.461 1 36.66 143 GLN A O 1
ATOM 1145 N N . LEU A 1 144 ? -10.789 -22.266 -1.465 1 39.75 144 LEU A N 1
ATOM 1146 C CA . LEU A 1 144 ? -11.422 -22.297 -2.779 1 39.75 144 LEU A CA 1
ATOM 1147 C C . LEU A 1 144 ? -12.445 -23.422 -2.859 1 39.75 144 LEU A C 1
ATOM 1149 O O . LEU A 1 144 ? -12.078 -24.594 -2.975 1 39.75 144 LEU A O 1
ATOM 1153 N N . LYS A 1 145 ? -13.305 -23.609 -1.925 1 36.06 145 LYS A N 1
ATOM 1154 C CA . LYS A 1 145 ? -14.227 -24.719 -2.119 1 36.06 145 LYS A CA 1
ATOM 1155 C C . LYS A 1 145 ? -14.594 -24.875 -3.59 1 36.06 145 LYS A C 1
ATOM 1157 O O . LYS A 1 145 ? -15.078 -23.938 -4.223 1 36.06 145 LYS A O 1
ATOM 1162 N N . LYS A 1 146 ? -13.992 -25.797 -4.277 1 36.16 146 LYS A N 1
ATOM 1163 C CA . LYS A 1 146 ? -14.586 -26.5 -5.402 1 36.16 146 LYS A CA 1
ATOM 1164 C C . LYS A 1 146 ? -16.109 -26.562 -5.273 1 36.16 146 LYS A C 1
ATOM 1166 O O . LYS A 1 146 ? -16.828 -26.328 -6.246 1 36.16 146 LYS A O 1
ATOM 1171 N N . LYS A 1 147 ? -16.547 -27.578 -4.262 1 33.19 147 LYS A N 1
ATOM 1172 C CA . LYS A 1 147 ? -17.719 -28.391 -4.562 1 33.19 147 LYS A CA 1
ATOM 1173 C C . LYS A 1 147 ? -18.984 -27.562 -4.574 1 33.19 147 LYS A C 1
ATOM 1175 O O . LYS A 1 147 ? -19.281 -26.828 -3.617 1 33.19 147 LYS A O 1
ATOM 1180 N N . VAL A 1 148 ? -19.594 -27.312 -5.645 1 32.69 148 VAL A N 1
ATOM 1181 C CA . VAL A 1 148 ? -21 -27.078 -5.938 1 32.69 148 VAL A CA 1
ATOM 1182 C C . VAL A 1 148 ? -21.875 -27.766 -4.883 1 32.69 148 VAL A C 1
ATOM 1184 O O . VAL A 1 148 ? -22.219 -28.938 -5.023 1 32.69 148 VAL A O 1
ATOM 1187 N N . THR A 1 149 ? -21.531 -28.094 -3.535 1 33 149 THR A N 1
ATOM 1188 C CA . THR A 1 149 ? -22.844 -28.547 -3.092 1 33 149 THR A CA 1
ATOM 1189 C C . THR A 1 149 ? -23.875 -27.438 -3.234 1 33 149 THR A C 1
ATOM 1191 O O . THR A 1 149 ? -23.531 -26.266 -3.244 1 33 149 THR A O 1
ATOM 1194 N N . ARG A 1 150 ? -25.266 -27.703 -2.953 1 33.91 150 ARG A N 1
ATOM 1195 C CA . ARG A 1 150 ? -26.438 -26.875 -3.178 1 33.91 150 ARG A CA 1
ATOM 1196 C C . ARG A 1 150 ? -26.203 -25.453 -2.688 1 33.91 150 ARG A C 1
ATOM 1198 O O . ARG A 1 150 ? -26.391 -24.484 -3.438 1 33.91 150 ARG A O 1
ATOM 1205 N N . ARG A 1 151 ? -26.875 -24.984 -1.521 1 33.34 151 ARG A N 1
ATOM 1206 C CA . ARG A 1 151 ? -27.344 -23.672 -1.082 1 33.34 151 ARG A CA 1
ATOM 1207 C C . ARG A 1 151 ? -26.203 -22.875 -0.458 1 33.34 151 ARG A C 1
ATOM 1209 O O . ARG A 1 151 ? -26.406 -21.766 0.03 1 33.34 151 ARG A O 1
ATOM 1216 N N . ARG A 1 152 ? -25.25 -23.547 0.22 1 32.66 152 ARG A N 1
ATOM 1217 C CA . ARG A 1 152 ? -24.562 -22.812 1.281 1 32.66 152 ARG A CA 1
ATOM 1218 C C . ARG A 1 152 ? -23.531 -21.844 0.705 1 32.66 152 ARG A C 1
ATOM 1220 O O . ARG A 1 152 ? -22.719 -22.234 -0.133 1 32.66 152 ARG A O 1
ATOM 1227 N N . ILE A 1 153 ? -23.844 -20.625 0.817 1 32.5 153 ILE A N 1
ATOM 1228 C CA . ILE A 1 153 ? -23.016 -19.469 0.502 1 32.5 153 ILE A CA 1
ATOM 1229 C C . ILE A 1 153 ? -21.609 -19.656 1.079 1 32.5 153 ILE A C 1
ATOM 1231 O O . ILE A 1 153 ? -21.438 -19.719 2.299 1 32.5 153 ILE A O 1
ATOM 1235 N N . GLU A 1 154 ? -20.938 -20.672 0.588 1 36.28 154 GLU A N 1
ATOM 1236 C CA . GLU A 1 154 ? -19.547 -20.781 1.03 1 36.28 154 GLU A CA 1
ATOM 1237 C C . GLU A 1 154 ? -18.922 -19.406 1.24 1 36.28 154 GLU A C 1
ATOM 1239 O O . GLU A 1 154 ? -19.125 -18.5 0.43 1 36.28 154 GLU A O 1
ATOM 1244 N N . PRO A 1 155 ? -18.688 -19.188 2.445 1 36.25 155 PRO A N 1
ATOM 1245 C CA . PRO A 1 155 ? -18.016 -17.906 2.676 1 36.25 155 PRO A CA 1
ATOM 1246 C C . PRO A 1 155 ? -16.859 -17.656 1.716 1 36.25 155 PRO A C 1
ATOM 1248 O O . PRO A 1 155 ? -15.992 -18.531 1.554 1 36.25 155 PRO A O 1
ATOM 1251 N N . ARG A 1 156 ? -17.109 -17.266 0.562 1 35.69 156 ARG A N 1
ATOM 1252 C CA . ARG A 1 156 ? -16.078 -16.797 -0.35 1 35.69 156 ARG A CA 1
ATOM 1253 C C . ARG A 1 156 ? -14.914 -16.172 0.417 1 35.69 156 ARG A C 1
ATOM 1255 O O . ARG A 1 156 ? -15.117 -15.445 1.39 1 35.69 156 ARG A O 1
ATOM 1262 N N . CYS A 1 157 ? -13.898 -17.047 0.711 1 41 157 CYS A N 1
ATOM 1263 C CA . CYS A 1 157 ? -12.695 -16.297 1.045 1 41 157 CYS A CA 1
ATOM 1264 C C . CYS A 1 157 ? -12.781 -14.875 0.492 1 41 157 CYS A C 1
ATOM 1266 O O . CYS A 1 157 ? -12.773 -14.672 -0.724 1 41 157 CYS A O 1
ATOM 1268 N N . GLU A 1 158 ? -13.836 -14.273 0.78 1 41.94 158 GLU A N 1
ATOM 1269 C CA . GLU A 1 158 ? -13.922 -12.875 0.378 1 41.94 158 GLU A CA 1
ATOM 1270 C C . GLU A 1 158 ? -12.539 -12.258 0.228 1 41.94 158 GLU A C 1
ATOM 1272 O O . GLU A 1 158 ? -12.398 -11.031 0.17 1 41.94 158 GLU A O 1
ATOM 1277 N N . SER A 1 159 ? -11.5 -12.945 0.709 1 43.12 159 SER A N 1
ATOM 1278 C CA . SER A 1 159 ? -10.289 -12.133 0.741 1 43.12 159 SER A CA 1
ATOM 1279 C C . SER A 1 159 ? -9.93 -11.625 -0.65 1 43.12 159 SER A C 1
ATOM 1281 O O . SER A 1 159 ? -9.578 -12.414 -1.532 1 43.12 159 SER A O 1
ATOM 1283 N N . SER A 1 160 ? -10.656 -10.82 -1.327 1 46.41 160 SER A N 1
ATOM 1284 C CA . SER A 1 160 ? -10.117 -9.977 -2.389 1 46.41 160 SER A CA 1
ATOM 1285 C C . SER A 1 160 ? -8.602 -9.867 -2.293 1 46.41 160 SER A C 1
ATOM 1287 O O . SER A 1 160 ? -7.969 -9.188 -3.104 1 46.41 160 SER A O 1
ATOM 1289 N N . THR A 1 161 ? -8.008 -10.586 -1.244 1 55.75 161 THR A N 1
ATOM 1290 C CA . THR A 1 161 ? -6.605 -10.414 -0.891 1 55.75 161 THR A CA 1
ATOM 1291 C C . THR A 1 161 ? -5.742 -11.469 -1.582 1 55.75 161 THR A C 1
ATOM 1293 O O . THR A 1 161 ? -6.113 -12.641 -1.64 1 55.75 161 THR A O 1
ATOM 1296 N N . CYS A 1 162 ? -4.867 -11.047 -2.514 1 63.25 162 CYS A N 1
ATOM 1297 C CA . CYS A 1 162 ? -3.787 -11.812 -3.121 1 63.25 162 CYS A CA 1
ATOM 1298 C C . CYS A 1 162 ? -3 -12.578 -2.064 1 63.25 162 CYS A C 1
ATOM 1300 O O . CYS A 1 162 ? -2.736 -12.055 -0.981 1 63.25 162 CYS A O 1
ATOM 1302 N N . PHE A 1 163 ? -2.869 -14 -2.322 1 79.06 163 PHE A N 1
ATOM 1303 C CA . PHE A 1 163 ? -2.01 -14.797 -1.449 1 79.06 163 PHE A CA 1
ATOM 1304 C C . PHE A 1 163 ? -0.551 -14.383 -1.61 1 79.06 163 PHE A C 1
ATOM 1306 O O . PHE A 1 163 ? 0.129 -14.086 -0.625 1 79.06 163 PHE A O 1
ATOM 1313 N N . PHE A 1 164 ? -0.233 -14.375 -2.902 1 89.12 164 PHE A N 1
ATOM 1314 C CA . PHE A 1 164 ? 1.096 -13.898 -3.264 1 89.12 164 PHE A CA 1
ATOM 1315 C C . PHE A 1 164 ? 1.004 -12.695 -4.191 1 89.12 164 PHE A C 1
ATOM 1317 O O . PHE A 1 164 ? 0.415 -12.773 -5.273 1 89.12 164 PHE A O 1
ATOM 1324 N N . CYS A 1 165 ? 1.567 -11.586 -3.738 1 93.75 165 CYS A N 1
ATOM 1325 C CA . CYS A 1 165 ? 1.604 -10.367 -4.543 1 93.75 165 CYS A CA 1
ATOM 1326 C C . CYS A 1 165 ? 3.041 -9.93 -4.797 1 93.75 165 CYS A C 1
ATOM 1328 O O . CYS A 1 165 ? 3.824 -9.773 -3.859 1 93.75 165 CYS A O 1
ATOM 1330 N N . PHE A 1 166 ? 3.369 -9.797 -6.074 1 96.5 166 PHE A N 1
ATOM 1331 C CA . PHE A 1 166 ? 4.582 -9.031 -6.34 1 96.5 166 PHE A CA 1
ATOM 1332 C C . PHE A 1 166 ? 4.367 -7.551 -6.039 1 96.5 166 PHE A C 1
ATOM 1334 O O . PHE A 1 166 ? 3.377 -6.961 -6.48 1 96.5 166 PHE A O 1
ATOM 1341 N N . THR A 1 167 ? 5.188 -6.977 -5.277 1 97 167 THR A N 1
ATOM 1342 C CA . THR A 1 167 ? 4.984 -5.598 -4.855 1 97 167 THR A CA 1
ATOM 1343 C C . THR A 1 167 ? 6.137 -4.711 -5.32 1 97 167 THR A C 1
ATOM 1345 O O . THR A 1 167 ? 7.293 -5.141 -5.324 1 97 167 THR A O 1
ATOM 1348 N N . VAL A 1 168 ? 5.809 -3.52 -5.691 1 95.94 168 VAL A N 1
ATOM 1349 C CA . VAL A 1 168 ? 6.758 -2.459 -6.016 1 95.94 168 VAL A CA 1
ATOM 1350 C C . VAL A 1 168 ? 6.312 -1.152 -5.359 1 95.94 168 VAL A C 1
ATOM 1352 O O . VAL A 1 168 ? 5.133 -0.795 -5.41 1 95.94 168 VAL A O 1
ATOM 1355 N N . SER A 1 169 ? 7.207 -0.528 -4.727 1 93.56 169 SER A N 1
ATOM 1356 C CA . SER A 1 169 ? 6.949 0.769 -4.105 1 93.56 169 SER A CA 1
ATOM 1357 C C . SER A 1 169 ? 7.938 1.82 -4.598 1 93.56 169 SER A C 1
ATOM 1359 O O . SER A 1 169 ? 9.133 1.545 -4.723 1 93.56 169 SER A O 1
ATOM 1361 N N . SER A 1 170 ? 7.414 2.957 -4.871 1 88.88 170 SER A N 1
ATOM 1362 C CA . SER A 1 170 ? 8.25 4.098 -5.227 1 88.88 170 SER A CA 1
ATOM 1363 C C . SER A 1 170 ? 7.754 5.379 -4.57 1 88.88 170 SER A C 1
ATOM 1365 O O . SER A 1 170 ? 6.57 5.492 -4.238 1 88.88 170 SER A O 1
ATOM 1367 N N . VAL A 1 171 ? 8.656 6.246 -4.297 1 81.75 171 VAL A N 1
ATOM 1368 C CA . VAL A 1 171 ? 8.328 7.559 -3.75 1 81.75 171 VAL A CA 1
ATOM 1369 C C . VAL A 1 171 ? 8.742 8.648 -4.738 1 81.75 171 VAL A C 1
ATOM 1371 O O . VAL A 1 171 ? 9.852 8.625 -5.27 1 81.75 171 VAL A O 1
ATOM 1374 N N . ASN A 1 172 ? 7.754 9.453 -5.074 1 77.75 172 ASN A N 1
ATOM 1375 C CA . ASN A 1 172 ? 8.039 10.586 -5.941 1 77.75 172 ASN A CA 1
ATOM 1376 C C . ASN A 1 172 ? 7.488 11.891 -5.355 1 77.75 172 ASN A C 1
ATOM 1378 O O . ASN A 1 172 ? 6.602 11.867 -4.504 1 77.75 172 ASN A O 1
ATOM 1382 N N . GLN A 1 173 ? 8.117 13.031 -5.727 1 70.38 173 GLN A N 1
ATOM 1383 C CA . GLN A 1 173 ? 7.641 14.359 -5.355 1 70.38 173 GLN A CA 1
ATOM 1384 C C . GLN A 1 173 ? 6.664 14.906 -6.395 1 70.38 173 GLN A C 1
ATOM 1386 O O . GLN A 1 173 ? 6.773 14.594 -7.582 1 70.38 173 GLN A O 1
ATOM 1391 N N . MET B 1 1 ? -38.812 -43.062 -68.812 1 31.3 1 MET B N 1
ATOM 1392 C CA . MET B 1 1 ? -38.406 -43.188 -67.438 1 31.3 1 MET B CA 1
ATOM 1393 C C . MET B 1 1 ? -37.312 -42.188 -67.062 1 31.3 1 MET B C 1
ATOM 1395 O O . MET B 1 1 ? -36.188 -42.25 -67.625 1 31.3 1 MET B O 1
ATOM 1399 N N . ALA B 1 2 ? -37.781 -40.906 -67.062 1 40.72 2 ALA B N 1
ATOM 1400 C CA . ALA B 1 2 ? -37.188 -39.562 -66.812 1 40.72 2 ALA B CA 1
ATOM 1401 C C . ALA B 1 2 ? -36.5 -39.5 -65.438 1 40.72 2 ALA B C 1
ATOM 1403 O O . ALA B 1 2 ? -37.125 -39.625 -64.438 1 40.72 2 ALA B O 1
ATOM 1404 N N . SER B 1 3 ? -35.219 -40.156 -65.5 1 36.5 3 SER B N 1
ATOM 1405 C CA . SER B 1 3 ? -34.281 -40.219 -64.375 1 36.5 3 SER B CA 1
ATOM 1406 C C . SER B 1 3 ? -34.031 -38.812 -63.781 1 36.5 3 SER B C 1
ATOM 1408 O O . SER B 1 3 ? -33.688 -37.875 -64.5 1 36.5 3 SER B O 1
ATOM 1410 N N . PHE B 1 4 ? -34.969 -38.469 -62.844 1 38.31 4 PHE B N 1
ATOM 1411 C CA . PHE B 1 4 ? -34.812 -37.375 -61.906 1 38.31 4 PHE B CA 1
ATOM 1412 C C . PHE B 1 4 ? -33.375 -37.344 -61.344 1 38.31 4 PHE B C 1
ATOM 1414 O O . PHE B 1 4 ? -32.969 -38.25 -60.625 1 38.31 4 PHE B O 1
ATOM 1421 N N . GLN B 1 5 ? -32.406 -36.844 -62.188 1 35.06 5 GLN B N 1
ATOM 1422 C CA . GLN B 1 5 ? -31.047 -36.469 -61.844 1 35.06 5 GLN B CA 1
ATOM 1423 C C . GLN B 1 5 ? -31.016 -35.562 -60.625 1 35.06 5 GLN B C 1
ATOM 1425 O O . GLN B 1 5 ? -31.484 -34.438 -60.656 1 35.06 5 GLN B O 1
ATOM 1430 N N . ARG B 1 6 ? -31.469 -36.219 -59.469 1 37.34 6 ARG B N 1
ATOM 1431 C CA . ARG B 1 6 ? -31.25 -35.562 -58.188 1 37.34 6 ARG B CA 1
ATOM 1432 C C . ARG B 1 6 ? -29.859 -34.969 -58.094 1 37.34 6 ARG B C 1
ATOM 1434 O O . ARG B 1 6 ? -28.859 -35.688 -58.281 1 37.34 6 ARG B O 1
ATOM 1441 N N . GLY B 1 7 ? -29.703 -33.75 -58.688 1 36.94 7 GLY B N 1
ATOM 1442 C CA . GLY B 1 7 ? -28.547 -32.875 -58.594 1 36.94 7 GLY B CA 1
ATOM 1443 C C . GLY B 1 7 ? -28.047 -32.719 -57.156 1 36.94 7 GLY B C 1
ATOM 1444 O O . GLY B 1 7 ? -28.781 -32.281 -56.281 1 36.94 7 GLY B O 1
ATOM 1445 N N . PRO B 1 8 ? -27.219 -33.812 -56.719 1 40.03 8 PRO B N 1
ATOM 1446 C CA . PRO B 1 8 ? -26.625 -34 -55.406 1 40.03 8 PRO B CA 1
ATOM 1447 C C . PRO B 1 8 ? -25.953 -32.719 -54.875 1 40.03 8 PRO B C 1
ATOM 1449 O O . PRO B 1 8 ? -25.359 -32.719 -53.812 1 40.03 8 PRO B O 1
ATOM 1452 N N . LYS B 1 9 ? -25.672 -31.766 -55.75 1 38.22 9 LYS B N 1
ATOM 1453 C CA . LYS B 1 9 ? -24.672 -30.781 -55.344 1 38.22 9 LYS B CA 1
ATOM 1454 C C . LYS B 1 9 ? -25.109 -30.031 -54.094 1 38.22 9 LYS B C 1
ATOM 1456 O O . LYS B 1 9 ? -24.469 -29.047 -53.719 1 38.22 9 LYS B O 1
ATOM 1461 N N . MET B 1 10 ? -26.406 -30.125 -53.844 1 34.62 10 MET B N 1
ATOM 1462 C CA . MET B 1 10 ? -26.672 -29.328 -52.625 1 34.62 10 MET B CA 1
ATOM 1463 C C . MET B 1 10 ? -25.891 -29.875 -51.438 1 34.62 10 MET B C 1
ATOM 1465 O O . MET B 1 10 ? -26.438 -30.625 -50.625 1 34.62 10 MET B O 1
ATOM 1469 N N . LEU B 1 11 ? -24.938 -30.797 -51.688 1 36.22 11 LEU B N 1
ATOM 1470 C CA . LEU B 1 11 ? -24.172 -31.203 -50.531 1 36.22 11 LEU B CA 1
ATOM 1471 C C . LEU B 1 11 ? -23.797 -30 -49.656 1 36.22 11 LEU B C 1
ATOM 1473 O O . LEU B 1 11 ? -23.266 -29.016 -50.188 1 36.22 11 LEU B O 1
ATOM 1477 N N . LEU B 1 12 ? -24.422 -29.859 -48.5 1 33.84 12 LEU B N 1
ATOM 1478 C CA . LEU B 1 12 ? -24.422 -29.156 -47.219 1 33.84 12 LEU B CA 1
ATOM 1479 C C . LEU B 1 12 ? -23 -28.938 -46.719 1 33.84 12 LEU B C 1
ATOM 1481 O O . LEU B 1 12 ? -22.281 -29.906 -46.438 1 33.84 12 LEU B O 1
ATOM 1485 N N . VAL B 1 13 ? -22.297 -27.953 -47.281 1 33 13 VAL B N 1
ATOM 1486 C CA . VAL B 1 13 ? -21.188 -27.203 -46.688 1 33 13 VAL B CA 1
ATOM 1487 C C . VAL B 1 13 ? -21.438 -27 -45.188 1 33 13 VAL B C 1
ATOM 1489 O O . VAL B 1 13 ? -22.281 -26.203 -44.812 1 33 13 VAL B O 1
ATOM 1492 N N . PHE B 1 14 ? -21.766 -28.094 -44.438 1 31.92 14 PHE B N 1
ATOM 1493 C CA . PHE B 1 14 ? -21.594 -27.969 -43 1 31.92 14 PHE B CA 1
ATOM 1494 C C . PHE B 1 14 ? -20.25 -27.297 -42.688 1 31.92 14 PHE B C 1
ATOM 1496 O O . PHE B 1 14 ? -19.203 -27.922 -42.844 1 31.92 14 PHE B O 1
ATOM 1503 N N . ILE B 1 15 ? -20.031 -26.109 -43.125 1 31.17 15 ILE B N 1
ATOM 1504 C CA . ILE B 1 15 ? -18.953 -25.312 -42.562 1 31.17 15 ILE B CA 1
ATOM 1505 C C . ILE B 1 15 ? -18.922 -25.469 -41.031 1 31.17 15 ILE B C 1
ATOM 1507 O O . ILE B 1 15 ? -19.891 -25.109 -40.344 1 31.17 15 ILE B O 1
ATOM 1511 N N . ILE B 1 16 ? -18.312 -26.547 -40.5 1 30.89 16 ILE B N 1
ATOM 1512 C CA . ILE B 1 16 ? -17.781 -26.688 -39.156 1 30.89 16 ILE B CA 1
ATOM 1513 C C . ILE B 1 16 ? -17.188 -25.359 -38.719 1 30.89 16 ILE B C 1
ATOM 1515 O O . ILE B 1 16 ? -16.156 -24.906 -39.219 1 30.89 16 ILE B O 1
ATOM 1519 N N . ILE B 1 17 ? -17.953 -24.281 -38.719 1 31 17 ILE B N 1
ATOM 1520 C CA . ILE B 1 17 ? -17.5 -23.203 -37.844 1 31 17 ILE B CA 1
ATOM 1521 C C . ILE B 1 17 ? -17 -23.781 -36.531 1 31 17 ILE B C 1
ATOM 1523 O O . ILE B 1 17 ? -17.781 -24.312 -35.719 1 31 17 ILE B O 1
ATOM 1527 N N . SER B 1 18 ? -16.047 -24.719 -36.5 1 31.25 18 SER B N 1
ATOM 1528 C CA . SER B 1 18 ? -15.289 -24.891 -35.281 1 31.25 18 SER B CA 1
ATOM 1529 C C . SER B 1 18 ? -15.125 -23.562 -34.531 1 31.25 18 SER B C 1
ATOM 1531 O O . SER B 1 18 ? -14.484 -22.641 -35.062 1 31.25 18 SER B O 1
ATOM 1533 N N . ALA B 1 19 ? -16.172 -23.047 -34 1 32.44 19 ALA B N 1
ATOM 1534 C CA . ALA B 1 19 ? -16.078 -22.125 -32.875 1 32.44 19 ALA B CA 1
ATOM 1535 C C . ALA B 1 19 ? -14.875 -22.453 -32 1 32.44 19 ALA B C 1
ATOM 1537 O O . ALA B 1 19 ? -14.883 -23.453 -31.281 1 32.44 19 ALA B O 1
ATOM 1538 N N . SER B 1 20 ? -13.68 -22.484 -32.531 1 33.03 20 SER B N 1
ATOM 1539 C CA . SER B 1 20 ? -12.57 -22.297 -31.594 1 33.03 20 SER B CA 1
ATOM 1540 C C . SER B 1 20 ? -12.961 -21.375 -30.438 1 33.03 20 SER B C 1
ATOM 1542 O O . SER B 1 20 ? -13.07 -20.156 -30.609 1 33.03 20 SER B O 1
ATOM 1544 N N . ALA B 1 21 ? -13.984 -21.625 -29.766 1 32.56 21 ALA B N 1
ATOM 1545 C CA . ALA B 1 21 ? -14.039 -21.094 -28.422 1 32.56 21 ALA B CA 1
ATOM 1546 C C . ALA B 1 21 ? -12.648 -21.031 -27.781 1 32.56 21 ALA B C 1
ATOM 1548 O O . ALA B 1 21 ? -12.164 -22.047 -27.266 1 32.56 21 ALA B O 1
ATOM 1549 N N . ALA B 1 22 ? -11.625 -20.719 -28.516 1 35.16 22 ALA B N 1
ATOM 1550 C CA . ALA B 1 22 ? -10.445 -20.359 -27.75 1 35.16 22 ALA B CA 1
ATOM 1551 C C . ALA B 1 22 ? -10.828 -19.797 -26.375 1 35.16 22 ALA B C 1
ATOM 1553 O O . ALA B 1 22 ? -11.539 -18.797 -26.297 1 35.16 22 ALA B O 1
ATOM 1554 N N . ILE B 1 23 ? -11.234 -20.562 -25.5 1 37.38 23 ILE B N 1
ATOM 1555 C CA . ILE B 1 23 ? -11.188 -20.219 -24.078 1 37.38 23 ILE B CA 1
ATOM 1556 C C . ILE B 1 23 ? -10.141 -19.141 -23.859 1 37.38 23 ILE B C 1
ATOM 1558 O O . ILE B 1 23 ? -8.945 -19.375 -24.031 1 37.38 23 ILE B O 1
ATOM 1562 N N . GLN B 1 24 ? -10.125 -18.031 -24.453 1 38.78 24 GLN B N 1
ATOM 1563 C CA . GLN B 1 24 ? -9.344 -16.891 -23.984 1 38.78 24 GLN B CA 1
ATOM 1564 C C . GLN B 1 24 ? -9.047 -17.016 -22.484 1 38.78 24 GLN B C 1
ATOM 1566 O O . GLN B 1 24 ? -9.938 -16.828 -21.656 1 38.78 24 GLN B O 1
ATOM 1571 N N . GLU B 1 25 ? -8.508 -18.031 -21.984 1 49.22 25 GLU B N 1
ATOM 1572 C CA . GLU B 1 25 ? -8.008 -18.125 -20.625 1 49.22 25 GLU B CA 1
ATOM 1573 C C . GLU B 1 25 ? -7.699 -16.75 -20.047 1 49.22 25 GLU B C 1
ATOM 1575 O O . GLU B 1 25 ? -6.836 -16.031 -20.562 1 49.22 25 GLU B O 1
ATOM 1580 N N . GLY B 1 26 ? -8.703 -15.93 -19.781 1 58.84 26 GLY B N 1
ATOM 1581 C CA . GLY B 1 26 ? -8.734 -14.539 -19.375 1 58.84 26 GLY B CA 1
ATOM 1582 C C . GLY B 1 26 ? -7.586 -14.156 -18.453 1 58.84 26 GLY B C 1
ATOM 1583 O O . GLY B 1 26 ? -6.984 -15.023 -17.828 1 58.84 26 GLY B O 1
ATOM 1584 N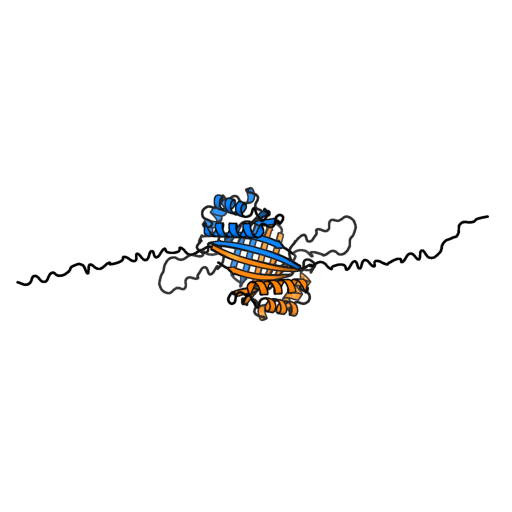 N . LEU B 1 27 ? -6.938 -13.023 -18.656 1 72.75 27 LEU B N 1
ATOM 1585 C CA . LEU B 1 27 ? -5.898 -12.43 -17.812 1 72.75 27 LEU B CA 1
ATOM 1586 C C . LEU B 1 27 ? -6.27 -12.531 -16.344 1 72.75 27 LEU B C 1
ATOM 1588 O O . LEU B 1 27 ? -7.344 -12.086 -15.93 1 72.75 27 LEU B O 1
ATOM 1592 N N . THR B 1 28 ? -5.645 -13.445 -15.633 1 81.38 28 THR B N 1
ATOM 1593 C CA . THR B 1 28 ? -5.938 -13.617 -14.219 1 81.38 28 THR B CA 1
ATOM 1594 C C . THR B 1 28 ? -5.117 -12.648 -13.375 1 81.38 28 THR B C 1
ATOM 1596 O O . THR B 1 28 ? -5.359 -12.5 -12.172 1 81.38 28 THR B O 1
ATOM 1599 N N . ALA B 1 29 ? -4.223 -11.945 -14.055 1 86.12 29 ALA B N 1
ATOM 1600 C CA . ALA B 1 29 ? -3.373 -11.023 -13.297 1 86.12 29 ALA B CA 1
ATOM 1601 C C . ALA B 1 29 ? -4.129 -9.75 -12.945 1 86.12 29 ALA B C 1
ATOM 1603 O O . ALA B 1 29 ? -4.848 -9.195 -13.781 1 86.12 29 ALA B O 1
ATOM 1604 N N . GLU B 1 30 ? -4.094 -9.352 -11.742 1 86.75 30 GLU B N 1
ATOM 1605 C CA . GLU B 1 30 ? -4.664 -8.102 -11.258 1 86.75 30 GLU B CA 1
ATOM 1606 C C . GLU B 1 30 ? -3.574 -7.152 -10.766 1 86.75 30 GLU B C 1
ATOM 1608 O O . GLU B 1 30 ? -2.496 -7.594 -10.367 1 86.75 30 GLU B O 1
ATOM 1613 N N . ARG B 1 31 ? -3.863 -5.914 -10.945 1 89.69 31 ARG B N 1
ATOM 1614 C CA . ARG B 1 31 ? -2.992 -4.824 -10.516 1 89.69 31 ARG B CA 1
ATOM 1615 C C . ARG B 1 31 ? -3.693 -3.932 -9.5 1 89.69 31 ARG B C 1
ATOM 1617 O O . ARG B 1 31 ? -4.73 -3.332 -9.797 1 89.69 31 ARG B O 1
ATOM 1624 N N . LYS B 1 32 ? -3.197 -3.961 -8.32 1 89.94 32 LYS B N 1
ATOM 1625 C CA . LYS B 1 32 ? -3.691 -3.041 -7.301 1 89.94 32 LYS B CA 1
ATOM 1626 C C . LYS B 1 32 ? -2.701 -1.904 -7.062 1 89.94 32 LYS B C 1
ATOM 1628 O O . LYS B 1 32 ? -1.505 -2.143 -6.887 1 89.94 32 LYS B O 1
ATOM 1633 N N . VAL B 1 33 ? -3.229 -0.727 -7.062 1 91.19 33 VAL B N 1
ATOM 1634 C CA . VAL B 1 33 ? -2.396 0.454 -6.855 1 91.19 33 VAL B CA 1
ATOM 1635 C C . VAL B 1 33 ? -2.844 1.188 -5.594 1 91.19 33 VAL B C 1
ATOM 1637 O O . VAL B 1 33 ? -4.023 1.523 -5.449 1 91.19 33 VAL B O 1
ATOM 1640 N N . ASP B 1 34 ? -1.92 1.328 -4.699 1 92.56 34 ASP B N 1
ATOM 1641 C CA . ASP B 1 34 ? -2.107 2.168 -3.52 1 92.56 34 ASP B CA 1
ATOM 1642 C C . ASP B 1 34 ? -1.238 3.422 -3.594 1 92.56 34 ASP B C 1
ATOM 1644 O O . ASP B 1 34 ? -0.017 3.328 -3.73 1 92.56 34 ASP B O 1
ATOM 1648 N N . ILE B 1 35 ? -1.909 4.512 -3.498 1 93.69 35 ILE B N 1
ATOM 1649 C CA . ILE B 1 35 ? -1.194 5.781 -3.529 1 93.69 35 ILE B CA 1
ATOM 1650 C C . ILE B 1 35 ? -1.367 6.504 -2.197 1 93.69 35 ILE B C 1
ATOM 1652 O O . ILE B 1 35 ? -2.465 6.527 -1.633 1 93.69 35 ILE B O 1
ATOM 1656 N N . ARG B 1 36 ? -0.285 7.027 -1.744 1 94 36 ARG B N 1
ATOM 1657 C CA . ARG B 1 36 ? -0.288 7.867 -0.55 1 94 36 ARG B CA 1
ATOM 1658 C C . ARG B 1 36 ? 0.271 9.25 -0.853 1 94 36 ARG B C 1
ATOM 1660 O O . ARG B 1 36 ? 1.319 9.375 -1.49 1 94 36 ARG B O 1
ATOM 1667 N N . PHE B 1 37 ? -0.463 10.211 -0.41 1 93.69 37 PHE B N 1
ATOM 1668 C CA . PHE B 1 37 ? 0.005 11.594 -0.435 1 93.69 37 PHE B CA 1
ATOM 1669 C C . PHE B 1 37 ? 0.223 12.117 0.979 1 93.69 37 PHE B C 1
ATOM 1671 O O . PHE B 1 37 ? -0.642 11.961 1.845 1 93.69 37 PHE B O 1
ATOM 1678 N N . PHE B 1 38 ? 1.35 12.719 1.195 1 90.69 38 PHE B N 1
ATOM 1679 C CA . PHE B 1 38 ? 1.594 13.211 2.547 1 90.69 38 PHE B CA 1
ATOM 1680 C C . PHE B 1 38 ? 2.531 14.406 2.531 1 90.69 38 PHE B C 1
ATOM 1682 O O . PHE B 1 38 ? 3.186 14.68 1.521 1 90.69 38 PHE B O 1
ATOM 1689 N N . ASP B 1 39 ? 2.359 15.156 3.646 1 88 39 ASP B N 1
ATOM 1690 C CA . ASP B 1 39 ? 3.24 16.297 3.898 1 88 39 ASP B CA 1
ATOM 1691 C C . ASP B 1 39 ? 4.445 15.883 4.742 1 88 39 ASP B C 1
ATOM 1693 O O . ASP B 1 39 ? 4.305 15.586 5.93 1 88 39 ASP B O 1
ATOM 1697 N N . ARG B 1 40 ? 5.59 15.922 4.168 1 81.5 40 ARG B N 1
ATOM 1698 C CA . ARG B 1 40 ? 6.793 15.438 4.836 1 81.5 40 ARG B CA 1
ATOM 1699 C C . ARG B 1 40 ? 7.18 16.359 5.996 1 81.5 40 ARG B C 1
ATOM 1701 O O . ARG B 1 40 ? 7.941 15.953 6.879 1 81.5 40 ARG B O 1
ATOM 1708 N N . SER B 1 41 ? 6.711 17.547 5.984 1 78.75 41 SER B N 1
ATOM 1709 C CA . SER B 1 41 ? 7.105 18.516 7 1 78.75 41 SER B CA 1
ATOM 1710 C C . SER B 1 41 ? 6.23 18.391 8.242 1 78.75 41 SER B C 1
ATOM 1712 O O . SER B 1 41 ? 6.531 19 9.281 1 78.75 41 SER B O 1
ATOM 1714 N N . TYR B 1 42 ? 5.141 17.578 8.078 1 81.12 42 TYR B N 1
ATOM 1715 C CA . TYR B 1 42 ? 4.219 17.469 9.203 1 81.12 42 TYR B CA 1
ATOM 1716 C C . TYR B 1 42 ? 4.844 16.672 10.336 1 81.12 42 TYR B C 1
ATOM 1718 O O . TYR B 1 42 ? 5.461 15.625 10.102 1 81.12 42 TYR B O 1
ATOM 1726 N N . THR B 1 43 ? 4.695 17.234 11.531 1 76.5 43 THR B N 1
ATOM 1727 C CA . THR B 1 43 ? 5.117 16.516 12.727 1 76.5 43 THR B CA 1
ATOM 1728 C C . THR B 1 43 ? 4.062 16.625 13.828 1 76.5 43 THR B C 1
ATOM 1730 O O . THR B 1 43 ? 3.416 17.656 13.977 1 76.5 43 THR B O 1
ATOM 1733 N N . ALA B 1 44 ? 3.828 15.523 14.492 1 78.5 44 ALA B N 1
ATOM 1734 C CA . ALA B 1 44 ? 2.906 15.516 15.625 1 78.5 44 ALA B CA 1
ATOM 1735 C C . ALA B 1 44 ? 3.238 14.391 16.594 1 78.5 44 ALA B C 1
ATOM 1737 O O . ALA B 1 44 ? 3.771 13.352 16.203 1 78.5 44 ALA B O 1
ATOM 1738 N N . GLY B 1 45 ? 2.988 14.617 17.922 1 77.25 45 GLY B N 1
ATOM 1739 C CA . GLY B 1 45 ? 3.113 13.555 18.906 1 77.25 45 GLY B CA 1
ATOM 1740 C C . GLY B 1 45 ? 1.924 12.617 18.922 1 77.25 45 GLY B C 1
ATOM 1741 O O . GLY B 1 45 ? 0.892 12.898 18.312 1 77.25 45 GLY B O 1
ATOM 1742 N N . LYS B 1 46 ? 2.123 11.562 19.625 1 83.44 46 LYS B N 1
ATOM 1743 C CA . LYS B 1 46 ? 1.102 10.523 19.719 1 83.44 46 LYS B CA 1
ATOM 1744 C C . LYS B 1 46 ? -0.198 11.078 20.297 1 83.44 46 LYS B C 1
ATOM 1746 O O . LYS B 1 46 ? -1.276 10.852 19.734 1 83.44 46 LYS B O 1
ATOM 1751 N N . GLU B 1 47 ? -0.093 11.852 21.391 1 84.31 47 GLU B N 1
ATOM 1752 C CA . GLU B 1 47 ? -1.272 12.391 22.062 1 84.31 47 GLU B CA 1
ATOM 1753 C C . GLU B 1 47 ? -2.045 13.336 21.156 1 84.31 47 GLU B C 1
ATOM 1755 O O . GLU B 1 47 ? -3.277 13.32 21.141 1 84.31 47 GLU B O 1
ATOM 1760 N N . GLU B 1 48 ? -1.324 14.133 20.453 1 84.62 48 GLU B N 1
ATOM 1761 C CA . GLU B 1 48 ? -1.968 15.07 19.531 1 84.62 48 GLU B CA 1
ATOM 1762 C C . GLU B 1 48 ? -2.707 14.336 18.422 1 84.62 48 GLU B C 1
ATOM 1764 O O . GLU B 1 48 ? -3.84 14.688 18.078 1 84.62 48 GLU B O 1
ATOM 1769 N N . ILE B 1 49 ? -2.023 13.297 17.906 1 87.38 49 ILE B N 1
ATOM 1770 C CA . ILE B 1 49 ? -2.631 12.5 16.844 1 87.38 49 ILE B CA 1
ATOM 1771 C C . ILE B 1 49 ? -3.914 11.852 17.359 1 87.38 49 ILE B C 1
ATOM 1773 O O . ILE B 1 49 ? -4.957 11.93 16.703 1 87.38 49 ILE B O 1
ATOM 1777 N N . GLU B 1 50 ? -3.854 11.305 18.484 1 87.06 50 GLU B N 1
ATOM 1778 C CA . GLU B 1 50 ? -5.008 10.617 19.047 1 87.06 50 GLU B CA 1
ATOM 1779 C C . GLU B 1 50 ? -6.168 11.578 19.281 1 87.06 50 GLU B C 1
ATOM 1781 O O . GLU B 1 50 ? -7.32 11.258 18.984 1 87.06 50 GLU B O 1
ATOM 1786 N N . ARG B 1 51 ? -5.875 12.695 19.781 1 90.62 51 ARG B N 1
ATOM 1787 C CA . ARG B 1 51 ? -6.898 13.711 20.016 1 90.62 51 ARG B CA 1
ATOM 1788 C C . ARG B 1 51 ? -7.543 14.148 18.703 1 90.62 51 ARG B C 1
ATOM 1790 O O . ARG B 1 51 ? -8.773 14.234 18.609 1 90.62 51 ARG B O 1
ATOM 1797 N N . LYS B 1 52 ? -6.75 14.406 17.688 1 91.62 52 LYS B N 1
ATOM 1798 C CA . LYS B 1 52 ? -7.258 14.859 16.391 1 91.62 52 LYS B CA 1
ATOM 1799 C C . LYS B 1 52 ? -8.156 13.797 15.758 1 91.62 52 LYS B C 1
ATOM 1801 O O . LYS B 1 52 ? -9.234 14.117 15.25 1 91.62 52 LYS B O 1
ATOM 1806 N N . VAL B 1 53 ? -7.68 12.586 15.844 1 91.94 53 VAL B N 1
ATOM 1807 C CA . VAL B 1 53 ? -8.414 11.492 15.219 1 91.94 53 VAL B CA 1
ATOM 1808 C C . VAL B 1 53 ? -9.727 11.258 15.961 1 91.94 53 VAL B C 1
ATOM 1810 O O . VAL B 1 53 ? -10.773 11.078 15.336 1 91.94 53 VAL B O 1
ATOM 1813 N N . SER B 1 54 ? -9.664 11.273 17.25 1 92.94 54 SER B N 1
ATOM 1814 C CA . SER B 1 54 ? -10.867 11.07 18.047 1 92.94 54 SER B CA 1
ATOM 1815 C C . SER B 1 54 ? -11.898 12.156 17.766 1 92.94 54 SER B C 1
ATOM 1817 O O . SER B 1 54 ? -13.086 11.867 17.594 1 92.94 54 SER B O 1
ATOM 1819 N N . LYS B 1 55 ? -11.492 13.305 17.719 1 94.62 55 LYS B N 1
ATOM 1820 C CA . LYS B 1 55 ? -12.375 14.445 17.516 1 94.62 55 LYS B CA 1
ATOM 1821 C C . LYS B 1 55 ? -13.008 14.406 16.125 1 94.62 55 LYS B C 1
ATOM 1823 O O . LYS B 1 55 ? -14.117 14.906 15.93 1 94.62 55 LYS B O 1
ATOM 1828 N N . ALA B 1 56 ? -12.344 13.844 15.188 1 96.19 56 ALA B N 1
ATOM 1829 C CA . ALA B 1 56 ? -12.797 13.836 13.797 1 96.19 56 ALA B CA 1
ATOM 1830 C C . ALA B 1 56 ? -14.008 12.922 13.625 1 96.19 56 ALA B C 1
ATOM 1832 O O . ALA B 1 56 ? -14.742 13.039 12.641 1 96.19 56 ALA B O 1
ATOM 1833 N N . ALA B 1 57 ? -14.242 11.93 14.5 1 96 57 ALA B N 1
ATOM 1834 C CA . ALA B 1 57 ? -15.391 11.023 14.469 1 96 57 ALA B CA 1
ATOM 1835 C C . ALA B 1 57 ? -15.562 10.406 13.086 1 96 57 ALA B C 1
ATOM 1837 O O . ALA B 1 57 ? -16.656 10.438 12.516 1 96 57 ALA B O 1
ATOM 1838 N N . LEU B 1 58 ? -14.492 9.789 12.609 1 96.88 58 LEU B N 1
ATOM 1839 C CA . LEU B 1 58 ? -14.469 9.328 11.227 1 96.88 58 LEU B CA 1
ATOM 1840 C C . LEU B 1 58 ? -15.398 8.133 11.031 1 96.88 58 LEU B C 1
ATOM 1842 O O . LEU B 1 58 ? -15.992 7.969 9.961 1 96.88 58 LEU B O 1
ATOM 1846 N N . ILE B 1 59 ? -15.57 7.332 12.078 1 95.06 59 ILE B N 1
ATOM 1847 C CA . ILE B 1 59 ? -16.469 6.188 11.969 1 95.06 59 ILE B CA 1
ATOM 1848 C C . ILE B 1 59 ? -17.906 6.672 11.781 1 95.06 59 ILE B C 1
ATOM 1850 O O . ILE B 1 59 ? -18.625 6.168 10.914 1 95.06 59 ILE B O 1
ATOM 1854 N N . GLU B 1 60 ? -18.281 7.637 12.461 1 95.31 60 GLU B N 1
ATOM 1855 C CA . GLU B 1 60 ? -19.609 8.219 12.367 1 95.31 60 GLU B CA 1
ATOM 1856 C C . GLU B 1 60 ? -19.828 8.883 11.008 1 95.31 60 GLU B C 1
ATOM 1858 O O . GLU B 1 60 ? -20.969 9.078 10.586 1 95.31 60 GLU B O 1
ATOM 1863 N N . ARG B 1 61 ? -18.781 9.172 10.375 1 95.75 61 ARG B N 1
ATOM 1864 C CA . ARG B 1 61 ? -18.859 9.852 9.086 1 95.75 61 ARG B CA 1
ATOM 1865 C C . ARG B 1 61 ? -18.812 8.852 7.938 1 95.75 61 ARG B C 1
ATOM 1867 O O . ARG B 1 61 ? -18.703 9.234 6.77 1 95.75 61 ARG B O 1
ATOM 1874 N N . GLY B 1 62 ? -18.781 7.57 8.25 1 94.88 62 GLY B N 1
ATOM 1875 C CA . GLY B 1 62 ? -18.938 6.559 7.215 1 94.88 62 GLY B CA 1
ATOM 1876 C C . GLY B 1 62 ? -17.625 5.879 6.855 1 94.88 62 GLY B C 1
ATOM 1877 O O . GLY B 1 62 ? -17.562 5.109 5.895 1 94.88 62 GLY B O 1
ATOM 1878 N N . TYR B 1 63 ? -16.594 6.168 7.586 1 95.94 63 TYR B N 1
ATOM 1879 C CA . TYR B 1 63 ? -15.328 5.5 7.32 1 95.94 63 TYR B CA 1
ATOM 1880 C C . TYR B 1 63 ? -15.266 4.152 8.023 1 95.94 63 TYR B C 1
ATOM 1882 O O . TYR B 1 63 ? -15.711 4.02 9.172 1 95.94 63 TYR B O 1
ATOM 1890 N N . SER B 1 64 ? -14.688 3.16 7.305 1 93.69 64 SER B N 1
ATOM 1891 C CA . SER B 1 64 ? -14.297 1.907 7.938 1 93.69 64 SER B CA 1
ATOM 1892 C C . SER B 1 64 ? -12.891 2.004 8.523 1 93.69 64 SER B C 1
ATOM 1894 O O . SER B 1 64 ? -11.984 2.539 7.887 1 93.69 64 SER B O 1
ATOM 1896 N N . LYS B 1 65 ? -12.742 1.417 9.695 1 92.75 65 LYS B N 1
ATOM 1897 C CA . LYS B 1 65 ? -11.469 1.49 10.398 1 92.75 65 LYS B CA 1
ATOM 1898 C C . LYS B 1 65 ? -10.703 0.173 10.289 1 92.75 65 LYS B C 1
ATOM 1900 O O . LYS B 1 65 ? -11.281 -0.902 10.453 1 92.75 65 LYS B O 1
ATOM 1905 N N . THR B 1 66 ? -9.438 0.286 9.992 1 90.75 66 THR B N 1
ATOM 1906 C CA . THR B 1 66 ? -8.5 -0.833 10.039 1 90.75 66 THR B CA 1
ATOM 1907 C C . THR B 1 66 ? -7.293 -0.488 10.906 1 90.75 66 THR B C 1
ATOM 1909 O O . THR B 1 66 ? -6.746 0.613 10.805 1 90.75 66 THR B O 1
ATOM 1912 N N . VAL B 1 67 ? -6.93 -1.399 11.742 1 88.62 67 VAL B N 1
ATOM 1913 C CA . VAL B 1 67 ? -5.742 -1.246 12.578 1 88.62 67 VAL B CA 1
ATOM 1914 C C . VAL B 1 67 ? -4.66 -2.223 12.125 1 88.62 67 VAL B C 1
ATOM 1916 O O . VAL B 1 67 ? -4.914 -3.424 12 1 88.62 67 VAL B O 1
ATOM 1919 N N . THR B 1 68 ? -3.52 -1.648 11.875 1 87.31 68 THR B N 1
ATOM 1920 C CA . THR B 1 68 ? -2.398 -2.463 11.414 1 87.31 68 THR B CA 1
ATOM 1921 C C . THR B 1 68 ? -1.204 -2.312 12.352 1 87.31 68 THR B C 1
ATOM 1923 O O . THR B 1 68 ? -0.818 -1.196 12.703 1 87.31 68 THR B O 1
ATOM 1926 N N . PHE B 1 69 ? -0.678 -3.445 12.711 1 84.62 69 PHE B N 1
ATOM 1927 C CA . PHE B 1 69 ? 0.558 -3.498 13.477 1 84.62 69 PHE B CA 1
ATOM 1928 C C . PHE B 1 69 ? 1.688 -4.094 12.648 1 84.62 69 PHE B C 1
ATOM 1930 O O . PHE B 1 69 ? 1.534 -5.168 12.062 1 84.62 69 PHE B O 1
ATOM 1937 N N . THR B 1 70 ? 2.705 -3.314 12.5 1 82.69 70 THR B N 1
ATOM 1938 C CA . THR B 1 70 ? 3.846 -3.809 11.734 1 82.69 70 THR B CA 1
ATOM 1939 C C . THR B 1 70 ? 5.031 -4.086 12.656 1 82.69 70 THR B C 1
ATOM 1941 O O . THR B 1 70 ? 5.355 -3.27 13.523 1 82.69 70 THR B O 1
ATOM 1944 N N . LYS B 1 71 ? 5.5 -5.277 12.445 1 76.94 71 LYS B N 1
ATOM 1945 C CA . LYS B 1 71 ? 6.703 -5.664 13.18 1 76.94 71 LYS B CA 1
ATOM 1946 C C . LYS B 1 71 ? 7.863 -5.941 12.227 1 76.94 71 LYS B C 1
ATOM 1948 O O . LYS B 1 71 ? 7.73 -6.742 11.297 1 76.94 71 LYS B O 1
ATOM 1953 N N . THR B 1 72 ? 8.812 -5.152 12.102 1 66.56 72 THR B N 1
ATOM 1954 C CA . THR B 1 72 ? 10 -5.441 11.305 1 66.56 72 THR B CA 1
ATOM 1955 C C . THR B 1 72 ? 11.023 -6.223 12.125 1 66.56 72 THR B C 1
ATOM 1957 O O . THR B 1 72 ? 11.469 -7.297 11.719 1 66.56 72 THR B O 1
ATOM 1960 N N . ASP B 1 73 ? 11.844 -5.652 12.938 1 58.22 73 ASP B N 1
ATOM 1961 C CA . ASP B 1 73 ? 12.758 -6.281 13.883 1 58.22 73 ASP B CA 1
ATOM 1962 C C . ASP B 1 73 ? 12.141 -6.367 15.281 1 58.22 73 ASP B C 1
ATOM 1964 O O . ASP B 1 73 ? 11.047 -5.859 15.508 1 58.22 73 ASP B O 1
ATOM 1968 N N . GLU B 1 74 ? 12.625 -7.352 16.172 1 51.94 74 GLU B N 1
ATOM 1969 C CA . GLU B 1 74 ? 12.203 -7.688 17.531 1 51.94 74 GLU B CA 1
ATOM 1970 C C . GLU B 1 74 ? 11.68 -6.461 18.266 1 51.94 74 GLU B C 1
ATOM 1972 O O . GLU B 1 74 ? 10.891 -6.586 19.203 1 51.94 74 GLU B O 1
ATOM 1977 N N . ARG B 1 75 ? 11.961 -5.332 17.734 1 51.72 75 ARG B N 1
ATOM 1978 C CA . ARG B 1 75 ? 11.672 -4.27 18.703 1 51.72 75 ARG B CA 1
ATOM 1979 C C . ARG B 1 75 ? 10.742 -3.225 18.094 1 51.72 75 ARG B C 1
ATOM 1981 O O . ARG B 1 75 ? 10.148 -2.42 18.812 1 51.72 75 ARG B O 1
ATOM 1988 N N . SER B 1 76 ? 10.562 -3.262 16.797 1 59.62 76 SER B N 1
ATOM 1989 C CA . SER B 1 76 ? 9.883 -2.053 16.344 1 59.62 76 SER B CA 1
ATOM 1990 C C . SER B 1 76 ? 8.453 -2.357 15.906 1 59.62 76 SER B C 1
ATOM 1992 O O . SER B 1 76 ? 8.242 -3.174 15.008 1 59.62 76 SER B O 1
ATOM 1994 N N . ARG B 1 77 ? 7.555 -1.994 16.781 1 65.06 77 ARG B N 1
ATOM 1995 C CA . ARG B 1 77 ? 6.133 -2.062 16.453 1 65.06 77 ARG B CA 1
ATOM 1996 C C . ARG B 1 77 ? 5.609 -0.704 16 1 65.06 77 ARG B C 1
ATOM 1998 O O . ARG B 1 77 ? 5.84 0.31 16.672 1 65.06 77 ARG B O 1
ATOM 2005 N N . HIS B 1 78 ? 5.16 -0.745 14.703 1 78.56 78 HIS B N 1
ATOM 2006 C CA . HIS B 1 78 ? 4.539 0.465 14.172 1 78.56 78 HIS B CA 1
ATOM 2007 C C . HIS B 1 78 ? 3.033 0.292 14.023 1 78.56 78 HIS B C 1
ATOM 2009 O O . HIS B 1 78 ? 2.568 -0.719 13.492 1 78.56 78 HIS B O 1
ATOM 2015 N N . LEU B 1 79 ? 2.352 1.206 14.727 1 85.25 79 LEU B N 1
ATOM 2016 C CA . LEU B 1 79 ? 0.896 1.214 14.625 1 85.25 79 LEU B CA 1
ATOM 2017 C C . LEU B 1 79 ? 0.436 2.105 13.477 1 85.25 79 LEU B C 1
ATOM 2019 O O . LEU B 1 79 ? 0.861 3.258 13.375 1 85.25 79 LEU B O 1
ATOM 2023 N N . ILE B 1 80 ? -0.382 1.526 12.664 1 89.25 80 ILE B N 1
ATOM 2024 C CA . ILE B 1 80 ? -0.995 2.264 11.562 1 89.25 80 ILE B CA 1
ATOM 2025 C C . ILE B 1 80 ? -2.516 2.189 11.68 1 89.25 80 ILE B C 1
ATOM 2027 O O . ILE B 1 80 ? -3.082 1.102 11.805 1 89.25 80 ILE B O 1
ATOM 2031 N N . LEU B 1 81 ? -3.16 3.332 11.664 1 91.69 81 LEU B N 1
ATOM 2032 C CA . LEU B 1 81 ? -4.613 3.422 11.594 1 91.69 81 LEU B CA 1
ATOM 2033 C C . LEU B 1 81 ? -5.07 3.865 10.211 1 91.69 81 LEU B C 1
ATOM 2035 O O . LEU B 1 81 ? -4.52 4.812 9.648 1 91.69 81 LEU B O 1
ATOM 2039 N N . GLN B 1 82 ? -6.07 3.125 9.727 1 94.62 82 GLN B N 1
ATOM 2040 C CA . GLN B 1 82 ? -6.652 3.525 8.453 1 94.62 82 GLN B CA 1
ATOM 2041 C C . GLN B 1 82 ? -8.156 3.746 8.578 1 94.62 82 GLN B C 1
ATOM 2043 O O . GLN B 1 82 ? -8.852 2.961 9.227 1 94.62 82 GLN B O 1
ATOM 2048 N N . TYR B 1 83 ? -8.562 4.82 8.086 1 95.69 83 TYR B N 1
ATOM 2049 C CA . TYR B 1 83 ? -9.977 5.129 7.902 1 95.69 83 TYR B CA 1
ATOM 2050 C C . TYR B 1 83 ? -10.297 5.363 6.43 1 95.69 83 TYR B C 1
ATOM 2052 O O . TYR B 1 83 ? -9.805 6.324 5.828 1 95.69 83 TYR B O 1
ATOM 2060 N N . ARG B 1 84 ? -11.156 4.457 5.898 1 96.62 84 ARG B N 1
ATOM 2061 C CA . ARG B 1 84 ? -11.344 4.512 4.449 1 96.62 84 ARG B CA 1
ATOM 2062 C C . ARG B 1 84 ? -12.82 4.332 4.086 1 96.62 84 ARG B C 1
ATOM 2064 O O . ARG B 1 84 ? -13.594 3.785 4.867 1 96.62 84 ARG B O 1
ATOM 2071 N N . LYS B 1 85 ? -13.172 4.805 2.842 1 95.62 85 LYS B N 1
ATOM 2072 C CA . LYS B 1 85 ? -14.477 4.598 2.223 1 95.62 85 LYS B CA 1
ATOM 2073 C C . LYS B 1 85 ? -14.336 4.332 0.727 1 95.62 85 LYS B C 1
ATOM 2075 O O . LYS B 1 85 ? -13.352 4.734 0.106 1 95.62 85 LYS B O 1
ATOM 2080 N N . ILE B 1 86 ? -15.328 3.602 0.193 1 94.06 86 ILE B N 1
ATOM 2081 C CA . ILE B 1 86 ? -15.375 3.34 -1.241 1 94.06 86 ILE B CA 1
ATOM 2082 C C . ILE B 1 86 ? -16.156 4.449 -1.945 1 94.06 86 ILE B C 1
ATOM 2084 O O . ILE B 1 86 ? -17.281 4.762 -1.566 1 94.06 86 ILE B O 1
ATOM 2088 N N . VAL B 1 87 ? -15.562 5.055 -2.932 1 94.19 87 VAL B N 1
ATOM 2089 C CA . VAL B 1 87 ? -16.156 6.148 -3.697 1 94.19 87 VAL B CA 1
ATOM 2090 C C . VAL B 1 87 ? -15.781 6.008 -5.172 1 94.19 87 VAL B C 1
ATOM 2092 O O . VAL B 1 87 ? -14.805 5.328 -5.508 1 94.19 87 VAL B O 1
ATOM 2095 N N . PRO B 1 88 ? -16.625 6.629 -6.035 1 91.25 88 PRO B N 1
ATOM 2096 C CA . PRO B 1 88 ? -16.094 6.773 -7.395 1 91.25 88 PRO B CA 1
ATOM 2097 C C . PRO B 1 88 ? -14.742 7.473 -7.43 1 91.25 88 PRO B C 1
ATOM 2099 O O . PRO B 1 88 ? -14.508 8.414 -6.672 1 91.25 88 PRO B O 1
ATOM 2102 N N . CYS B 1 89 ? -13.805 7.062 -8.289 1 91.69 89 CYS B N 1
ATOM 2103 C CA . CYS B 1 89 ? -12.43 7.551 -8.305 1 91.69 89 CYS B CA 1
ATOM 2104 C C . CYS B 1 89 ? -12.391 9.055 -8.562 1 91.69 89 CYS B C 1
ATOM 2106 O O . CYS B 1 89 ? -11.516 9.75 -8.039 1 91.69 89 CYS B O 1
ATOM 2108 N N . HIS B 1 90 ? -13.312 9.578 -9.289 1 89.06 90 HIS B N 1
ATOM 2109 C CA . HIS B 1 90 ? -13.32 11 -9.594 1 89.06 90 HIS B CA 1
ATOM 2110 C C . HIS B 1 90 ? -13.781 11.82 -8.391 1 89.06 90 HIS B C 1
ATOM 2112 O O . HIS B 1 90 ? -13.648 13.047 -8.383 1 89.06 90 HIS B O 1
ATOM 2118 N N . ASP B 1 91 ? -14.25 11.188 -7.285 1 93.19 91 ASP B N 1
ATOM 2119 C CA . ASP B 1 91 ? -14.758 11.883 -6.105 1 93.19 91 ASP B CA 1
ATOM 2120 C C . ASP B 1 91 ? -13.742 11.844 -4.965 1 93.19 91 ASP B C 1
ATOM 2122 O O . ASP B 1 91 ? -14.062 12.203 -3.828 1 93.19 91 ASP B O 1
ATOM 2126 N N . ILE B 1 92 ? -12.5 11.391 -5.262 1 96 92 ILE B N 1
ATOM 2127 C CA . ILE B 1 92 ? -11.539 11.258 -4.172 1 96 92 ILE B CA 1
ATOM 2128 C C . ILE B 1 92 ? -11.242 12.641 -3.584 1 96 92 ILE B C 1
ATOM 2130 O O . ILE B 1 92 ? -10.883 12.75 -2.41 1 96 92 ILE B O 1
ATOM 2134 N N . THR B 1 93 ? -11.438 13.734 -4.344 1 96.06 93 THR B N 1
ATOM 2135 C CA . THR B 1 93 ? -11.203 15.086 -3.846 1 96.06 93 THR B CA 1
ATOM 2136 C C . THR B 1 93 ? -12.219 15.445 -2.764 1 96.06 93 THR B C 1
ATOM 2138 O O . THR B 1 93 ? -11.898 16.172 -1.826 1 96.06 93 THR B O 1
ATOM 2141 N N . LYS B 1 94 ? -13.406 14.898 -2.875 1 96.62 94 LYS B N 1
ATOM 2142 C CA . LYS B 1 94 ? -14.414 15.141 -1.849 1 96.62 94 LYS B CA 1
ATOM 2143 C C . LYS B 1 94 ? -14.016 14.5 -0.523 1 96.62 94 LYS B C 1
ATOM 2145 O O . LYS B 1 94 ? -14.258 15.062 0.544 1 96.62 94 LYS B O 1
ATOM 2150 N N . VAL B 1 95 ? -13.477 13.32 -0.608 1 97.88 95 VAL B N 1
ATOM 2151 C CA . VAL B 1 95 ? -13.008 12.633 0.588 1 97.88 95 VAL B CA 1
ATOM 2152 C C . VAL B 1 95 ? -11.875 13.43 1.235 1 97.88 95 VAL B C 1
ATOM 2154 O O . VAL B 1 95 ? -11.867 13.625 2.453 1 97.88 95 VAL B O 1
ATOM 2157 N N . GLU B 1 96 ? -10.953 13.922 0.423 1 97.88 96 GLU B N 1
ATOM 2158 C CA . GLU B 1 96 ? -9.836 14.711 0.921 1 97.88 96 GLU B CA 1
ATOM 2159 C C . GLU B 1 96 ? -10.312 15.984 1.606 1 97.88 96 GLU B C 1
ATOM 2161 O O . GLU B 1 96 ? -9.836 16.328 2.688 1 97.88 96 GLU B O 1
ATOM 2166 N N . GLU B 1 97 ? -11.242 16.672 1.033 1 96.88 97 GLU B N 1
ATOM 2167 C CA . GLU B 1 97 ? -11.805 17.891 1.599 1 96.88 97 GLU B CA 1
ATOM 2168 C C . GLU B 1 97 ? -12.484 17.625 2.936 1 96.88 97 GLU B C 1
ATOM 2170 O O . GLU B 1 97 ? -12.32 18.391 3.889 1 96.88 97 GLU B O 1
ATOM 2175 N N . GLU B 1 98 ? -13.234 16.578 2.932 1 97.5 98 GLU B N 1
ATOM 2176 C CA . GLU B 1 98 ? -13.906 16.203 4.176 1 97.5 98 GLU B CA 1
ATOM 2177 C C . GLU B 1 98 ? -12.891 15.969 5.297 1 97.5 98 GLU B C 1
ATOM 2179 O O . GLU B 1 98 ? -13.086 16.438 6.422 1 97.5 98 GLU B O 1
ATOM 2184 N N . LEU B 1 99 ? -11.836 15.281 5.02 1 97.56 99 LEU B N 1
ATOM 2185 C CA . LEU B 1 99 ? -10.797 14.992 6.004 1 97.56 99 LEU B CA 1
ATOM 2186 C C . LEU B 1 99 ? -10.117 16.281 6.473 1 97.56 99 LEU B C 1
ATOM 2188 O O . LEU B 1 99 ? -9.906 16.469 7.672 1 97.56 99 LEU B O 1
ATOM 2192 N N . ARG B 1 100 ? -9.836 17.141 5.578 1 95.5 100 ARG B N 1
ATOM 2193 C CA . ARG B 1 100 ? -9.203 18.406 5.934 1 95.5 100 ARG B CA 1
ATOM 2194 C C . ARG B 1 100 ? -10.109 19.234 6.832 1 95.5 100 ARG B C 1
ATOM 2196 O O . ARG B 1 100 ? -9.625 19.922 7.742 1 95.5 100 ARG B O 1
ATOM 2203 N N . ARG B 1 101 ? -11.312 19.156 6.598 1 94.88 101 ARG B N 1
ATOM 2204 C CA . ARG B 1 101 ? -12.266 19.906 7.414 1 94.88 101 ARG B CA 1
ATOM 2205 C C . ARG B 1 101 ? -12.406 19.266 8.797 1 94.88 101 ARG B C 1
ATOM 2207 O O . ARG B 1 101 ? -12.562 19.984 9.789 1 94.88 101 ARG B O 1
ATOM 2214 N N . SER B 1 102 ? -12.328 17.984 8.797 1 95.38 102 SER B N 1
ATOM 2215 C CA . SER B 1 102 ? -12.594 17.266 10.031 1 95.38 102 SER B CA 1
ATOM 2216 C C . SER B 1 102 ? -11.352 17.219 10.922 1 95.38 102 SER B C 1
ATOM 2218 O O . SER B 1 102 ? -11.461 17.109 12.141 1 95.38 102 SER B O 1
ATOM 2220 N N . ILE B 1 103 ? -10.164 17.141 10.312 1 93.94 103 ILE B N 1
ATOM 2221 C CA . ILE B 1 103 ? -8.906 17.094 11.039 1 93.94 103 ILE B CA 1
ATOM 2222 C C . ILE B 1 103 ? -8.047 18.297 10.688 1 93.94 103 ILE B C 1
ATOM 2224 O O . ILE B 1 103 ? -7.293 18.281 9.711 1 93.94 103 ILE B O 1
ATOM 2228 N N . SER B 1 104 ? -8.086 19.25 11.508 1 87.69 104 SER B N 1
ATOM 2229 C CA . SER B 1 104 ? -7.453 20.531 11.211 1 87.69 104 SER B CA 1
ATOM 2230 C C . SER B 1 104 ? -5.934 20.391 11.133 1 87.69 104 SER B C 1
ATOM 2232 O O . SER B 1 104 ? -5.316 19.766 11.992 1 87.69 104 SER B O 1
ATOM 2234 N N . GLY B 1 105 ? -5.352 20.906 10.047 1 86.69 105 GLY B N 1
ATOM 2235 C CA . GLY B 1 105 ? -3.908 21.031 9.922 1 86.69 105 GLY B CA 1
ATOM 2236 C C . GLY B 1 105 ? -3.221 19.734 9.555 1 86.69 105 GLY B C 1
ATOM 2237 O O . GLY B 1 105 ? -2.031 19.562 9.828 1 86.69 105 GLY B O 1
ATOM 2238 N N . ILE B 1 106 ? -3.932 18.797 9.023 1 86.75 106 ILE B N 1
ATOM 2239 C CA . ILE B 1 106 ? -3.346 17.484 8.781 1 86.75 106 ILE B CA 1
ATOM 2240 C C . ILE B 1 106 ? -2.414 17.547 7.574 1 86.75 106 ILE B C 1
ATOM 2242 O O . ILE B 1 106 ? -1.415 16.828 7.516 1 86.75 106 ILE B O 1
ATOM 2246 N N . TRP B 1 107 ? -2.668 18.328 6.539 1 87.31 107 TRP B N 1
ATOM 2247 C CA . TRP B 1 107 ? -1.732 18.594 5.453 1 87.31 107 TRP B CA 1
ATOM 2248 C C . TRP B 1 107 ? -2.078 19.906 4.754 1 87.31 107 TRP B C 1
ATOM 2250 O O . TRP B 1 107 ? -3.148 20.469 4.977 1 87.31 107 TRP B O 1
ATOM 2260 N N . GLY B 1 108 ? -1.097 20.375 3.994 1 86.19 108 GLY B N 1
ATOM 2261 C CA . GLY B 1 108 ? -1.242 21.656 3.332 1 86.19 108 GLY B CA 1
ATOM 2262 C C . GLY B 1 108 ? -1.834 21.547 1.939 1 86.19 108 GLY B C 1
ATOM 2263 O O . GLY B 1 108 ? -2.332 20.484 1.553 1 86.19 108 GLY B O 1
ATOM 2264 N N . ARG B 1 109 ? -1.814 22.641 1.261 1 89.56 109 ARG B N 1
ATOM 2265 C CA . ARG B 1 109 ? -2.412 22.781 -0.063 1 89.56 109 ARG B CA 1
ATOM 2266 C C . ARG B 1 109 ? -1.693 21.906 -1.086 1 89.56 109 ARG B C 1
ATOM 2268 O O . ARG B 1 109 ? -2.301 21.453 -2.061 1 89.56 109 ARG B O 1
ATOM 2275 N N . ASP B 1 110 ? -0.4 21.688 -0.816 1 90.94 110 ASP B N 1
ATOM 2276 C CA . ASP B 1 110 ? 0.377 20.891 -1.76 1 90.94 110 ASP B CA 1
ATOM 2277 C C . ASP B 1 110 ? -0.186 19.469 -1.877 1 90.94 110 ASP B C 1
ATOM 2279 O O . ASP B 1 110 ? -0.27 18.922 -2.977 1 90.94 110 ASP B O 1
ATOM 2283 N N . VAL B 1 111 ? -0.582 18.906 -0.799 1 93.75 111 VAL B N 1
ATOM 2284 C CA . VAL B 1 111 ? -1.182 17.578 -0.813 1 93.75 111 VAL B CA 1
ATOM 2285 C C . VAL B 1 111 ? -2.52 17.625 -1.548 1 93.75 111 VAL B C 1
ATOM 2287 O O . VAL B 1 111 ? -2.801 16.766 -2.391 1 93.75 111 VAL B O 1
ATOM 2290 N N . SER B 1 112 ? -3.303 18.625 -1.314 1 94.38 112 SER B N 1
ATOM 2291 C CA . SER B 1 112 ? -4.594 18.766 -1.974 1 94.38 112 SER B CA 1
ATOM 2292 C C . SER B 1 112 ? -4.438 18.859 -3.488 1 94.38 112 SER B C 1
ATOM 2294 O O . SER B 1 112 ? -5.215 18.266 -4.234 1 94.38 112 SER B O 1
ATOM 2296 N N . ASP B 1 113 ? -3.498 19.578 -3.881 1 93.94 113 ASP B N 1
ATOM 2297 C CA . ASP B 1 113 ? -3.244 19.734 -5.309 1 93.94 113 ASP B CA 1
ATOM 2298 C C . ASP B 1 113 ? -2.859 18.406 -5.957 1 93.94 113 ASP B C 1
ATOM 2300 O O . ASP B 1 113 ? -3.309 18.109 -7.062 1 93.94 113 ASP B O 1
ATOM 2304 N N . GLN B 1 114 ? -2.049 17.672 -5.234 1 93.88 114 GLN B N 1
ATOM 2305 C CA . GLN B 1 114 ? -1.666 16.359 -5.75 1 93.88 114 GLN B CA 1
ATOM 2306 C C . GLN B 1 114 ? -2.877 15.438 -5.863 1 93.88 114 GLN B C 1
ATOM 2308 O O . GLN B 1 114 ? -3.002 14.688 -6.832 1 93.88 114 GLN B O 1
ATOM 2313 N N . VAL B 1 115 ? -3.727 15.477 -4.887 1 95.38 115 VAL B N 1
ATOM 2314 C CA . VAL B 1 115 ? -4.934 14.656 -4.906 1 95.38 115 VAL B CA 1
ATOM 2315 C C . VAL B 1 115 ? -5.816 15.062 -6.09 1 95.38 115 VAL B C 1
ATOM 2317 O O . VAL B 1 115 ? -6.367 14.203 -6.781 1 95.38 115 VAL B O 1
ATOM 2320 N N . ARG B 1 116 ? -5.922 16.328 -6.305 1 93.81 116 ARG B N 1
ATOM 2321 C CA . ARG B 1 116 ? -6.699 16.812 -7.438 1 93.81 116 ARG B CA 1
ATOM 2322 C C . ARG B 1 116 ? -6.129 16.312 -8.758 1 93.81 116 ARG B C 1
ATOM 2324 O O . ARG B 1 116 ? -6.875 15.891 -9.641 1 93.81 116 ARG B O 1
ATOM 2331 N N . LYS B 1 117 ? -4.855 16.391 -8.867 1 91.81 117 LYS B N 1
ATOM 2332 C CA . LYS B 1 117 ? -4.195 15.883 -10.062 1 91.81 117 LYS B CA 1
ATOM 2333 C C . LYS B 1 117 ? -4.5 14.398 -10.273 1 91.81 117 LYS B C 1
ATOM 2335 O O . LYS B 1 117 ? -4.785 13.969 -11.391 1 91.81 117 LYS B O 1
ATOM 2340 N N . GLU B 1 118 ? -4.406 13.633 -9.18 1 91.75 118 GLU B N 1
ATOM 2341 C CA . GLU B 1 118 ? -4.715 12.211 -9.25 1 91.75 118 GLU B CA 1
ATOM 2342 C C . GLU B 1 118 ? -6.152 11.977 -9.703 1 91.75 118 GLU B C 1
ATOM 2344 O O . GLU B 1 118 ? -6.414 11.109 -10.539 1 91.75 118 GLU B O 1
ATOM 2349 N N . ALA B 1 119 ? -7.027 12.695 -9.133 1 90.81 119 ALA B N 1
ATOM 2350 C CA . ALA B 1 119 ? -8.438 12.57 -9.492 1 90.81 119 ALA B CA 1
ATOM 2351 C C . ALA B 1 119 ? -8.656 12.812 -10.977 1 90.81 119 ALA B C 1
ATOM 2353 O O . ALA B 1 119 ? -9.453 12.125 -11.617 1 90.81 119 ALA B O 1
ATOM 2354 N N . LEU B 1 120 ? -7.969 13.719 -11.516 1 86.19 120 LEU B N 1
ATOM 2355 C CA . LEU B 1 120 ? -8.094 14.078 -12.93 1 86.19 120 LEU B CA 1
ATOM 2356 C C . LEU B 1 120 ? -7.555 12.961 -13.82 1 86.19 120 LEU B C 1
ATOM 2358 O O . LEU B 1 120 ? -8.039 12.773 -14.938 1 86.19 120 LEU B O 1
ATOM 2362 N N . MET B 1 121 ? -6.551 12.266 -13.289 1 83.44 121 MET B N 1
ATOM 2363 C CA . MET B 1 121 ? -5.949 11.18 -14.055 1 83.44 121 MET B CA 1
ATOM 2364 C C . MET B 1 121 ? -6.852 9.945 -14.055 1 83.44 121 MET B C 1
ATOM 2366 O O . MET B 1 121 ? -6.805 9.141 -14.984 1 83.44 121 MET B O 1
ATOM 2370 N N . GLN B 1 122 ? -7.621 9.781 -13.008 1 75.38 122 GLN B N 1
ATOM 2371 C CA . GLN B 1 122 ? -8.484 8.617 -12.852 1 75.38 122 GLN B CA 1
ATOM 2372 C C . GLN B 1 122 ? -9.828 8.836 -13.531 1 75.38 122 GLN B C 1
ATOM 2374 O O . GLN B 1 122 ? -10.742 8.008 -13.414 1 75.38 122 GLN B O 1
ATOM 2379 N N . LYS B 1 123 ? -10.125 9.883 -14.172 1 62.44 123 LYS B N 1
ATOM 2380 C CA . LYS B 1 123 ? -11.414 10.297 -14.719 1 62.44 123 LYS B CA 1
ATOM 2381 C C . LYS B 1 123 ? -11.977 9.242 -15.672 1 62.44 123 LYS B C 1
ATOM 2383 O O . LYS B 1 123 ? -13.055 9.422 -16.234 1 62.44 123 LYS B O 1
ATOM 2388 N N . GLY B 1 124 ? -11.297 8.211 -15.812 1 58.12 124 GLY B N 1
ATOM 2389 C CA . GLY B 1 124 ? -12.086 7.273 -16.594 1 58.12 124 GLY B CA 1
ATOM 2390 C C . GLY B 1 124 ? -13.305 6.758 -15.852 1 58.12 124 GLY B C 1
ATOM 2391 O O . GLY B 1 124 ? -13.305 6.68 -14.625 1 58.12 124 GLY B O 1
ATOM 2392 N N . GLU B 1 125 ? -14.656 6.969 -16.281 1 58.31 125 GLU B N 1
ATOM 2393 C CA . GLU B 1 125 ? -16.062 7.176 -15.914 1 58.31 125 GLU B CA 1
ATOM 2394 C C . GLU B 1 125 ? -16.531 6.121 -14.914 1 58.31 125 GLU B C 1
ATOM 2396 O O . GLU B 1 125 ? -17.359 6.41 -14.047 1 58.31 125 GLU B O 1
ATOM 2401 N N . ASN B 1 126 ? -15.797 4.902 -14.672 1 66.69 126 ASN B N 1
ATOM 2402 C CA . A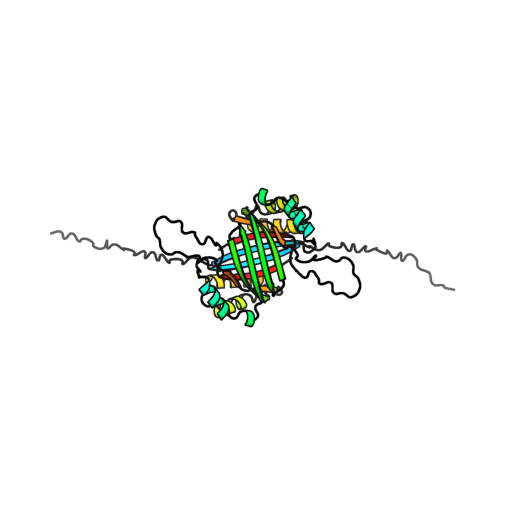SN B 1 126 ? -16.641 3.988 -13.906 1 66.69 126 ASN B CA 1
ATOM 2403 C C . ASN B 1 126 ? -15.812 3.125 -12.953 1 66.69 126 ASN B C 1
ATOM 2405 O O . ASN B 1 126 ? -16.234 2.035 -12.57 1 66.69 126 ASN B O 1
ATOM 2409 N N . GLN B 1 127 ? -14.758 3.746 -12.461 1 83.81 127 GLN B N 1
ATOM 2410 C CA . GLN B 1 127 ? -13.984 2.906 -11.547 1 83.81 127 GLN B CA 1
ATOM 2411 C C . GLN B 1 127 ? -14.18 3.348 -10.102 1 83.81 127 GLN B C 1
ATOM 2413 O O . GLN B 1 127 ? -14.367 4.535 -9.828 1 83.81 127 GLN B O 1
ATOM 2418 N N . GLN B 1 128 ? -14.32 2.316 -9.234 1 89.31 128 GLN B N 1
ATOM 2419 C CA . GLN B 1 128 ? -14.391 2.584 -7.805 1 89.31 128 GLN B CA 1
ATOM 2420 C C . GLN B 1 128 ? -13.008 2.604 -7.172 1 89.31 128 GLN B C 1
ATOM 2422 O O . GLN B 1 128 ? -12.133 1.813 -7.547 1 89.31 128 GLN B O 1
ATOM 2427 N N . CYS B 1 129 ? -12.891 3.564 -6.273 1 93.56 129 CYS B N 1
ATOM 2428 C CA . CYS B 1 129 ? -11.656 3.674 -5.496 1 93.56 129 CYS B CA 1
ATOM 2429 C C . CYS B 1 129 ? -11.953 3.613 -4 1 93.56 129 CYS B C 1
ATOM 2431 O O . CYS B 1 129 ? -13.078 3.881 -3.576 1 93.56 129 CYS B O 1
ATOM 2433 N N . THR B 1 130 ? -10.984 3.08 -3.26 1 94.62 130 THR B N 1
ATOM 2434 C CA . THR B 1 130 ? -10.984 3.217 -1.808 1 94.62 130 THR B CA 1
ATOM 2435 C C . THR B 1 130 ? -10.102 4.383 -1.374 1 94.62 130 THR B C 1
ATOM 2437 O O . THR B 1 130 ? -8.906 4.418 -1.688 1 94.62 130 THR B O 1
ATOM 2440 N N . ALA B 1 131 ? -10.711 5.375 -0.728 1 97.19 131 ALA B N 1
ATOM 2441 C CA . ALA B 1 131 ? -9.984 6.586 -0.352 1 97.19 131 ALA B CA 1
ATOM 2442 C C . ALA B 1 131 ? -10.164 6.895 1.132 1 97.19 131 ALA B C 1
ATOM 2444 O O . ALA B 1 131 ? -11.164 6.508 1.736 1 97.19 131 ALA B O 1
ATOM 2445 N N . GLY B 1 132 ? -9.172 7.492 1.718 1 98.06 132 GLY B N 1
ATOM 2446 C CA . GLY B 1 132 ? -9.25 7.883 3.115 1 98.06 132 GLY B CA 1
ATOM 2447 C C . GLY B 1 132 ? -7.918 8.352 3.676 1 98.06 132 GLY B C 1
ATOM 2448 O O . GLY B 1 132 ? -7.156 9.039 2.99 1 98.06 132 GLY B O 1
ATOM 2449 N N . ILE B 1 133 ? -7.688 8.07 4.922 1 96.75 133 ILE B N 1
ATOM 2450 C CA . ILE B 1 133 ? -6.504 8.555 5.621 1 96.75 133 ILE B CA 1
ATOM 2451 C C . ILE B 1 133 ? -5.789 7.395 6.301 1 96.75 133 ILE B C 1
ATOM 2453 O O . ILE B 1 133 ? -6.438 6.484 6.824 1 96.75 133 ILE B O 1
ATOM 2457 N N . GLU B 1 134 ? -4.543 7.375 6.156 1 94.88 134 GLU B N 1
ATOM 2458 C CA . GLU B 1 134 ? -3.627 6.48 6.859 1 94.88 134 GLU B CA 1
ATOM 2459 C C . GLU B 1 134 ? -2.793 7.246 7.883 1 94.88 134 GLU B C 1
ATOM 2461 O O . GLU B 1 134 ? -2.156 8.25 7.551 1 94.88 134 GLU B O 1
ATOM 2466 N N . ILE B 1 135 ? -2.812 6.816 9.062 1 91.75 135 ILE B N 1
ATOM 2467 C CA . ILE B 1 135 ? -2.146 7.504 10.164 1 91.75 135 ILE B CA 1
ATOM 2468 C C . ILE B 1 135 ? -1.058 6.605 10.75 1 91.75 135 ILE B C 1
ATOM 2470 O O . ILE B 1 135 ? -1.345 5.512 11.242 1 91.75 135 ILE B O 1
ATOM 2474 N N . HIS B 1 136 ? 0.091 7.023 10.648 1 88.75 136 HIS B N 1
ATOM 2475 C CA . HIS B 1 136 ? 1.227 6.355 11.273 1 88.75 136 HIS B CA 1
ATOM 2476 C C . HIS B 1 136 ? 1.482 6.895 12.672 1 88.75 136 HIS B C 1
ATOM 2478 O O . HIS B 1 136 ? 1.927 8.039 12.828 1 88.75 136 HIS B O 1
ATOM 2484 N N . VAL B 1 137 ? 1.208 6.098 13.688 1 82.62 137 VAL B N 1
ATOM 2485 C CA . VAL B 1 137 ? 1.319 6.527 15.078 1 82.62 137 VAL B CA 1
ATOM 2486 C C . VAL B 1 137 ? 2.734 6.27 15.594 1 82.62 137 VAL B C 1
ATOM 2488 O O . VAL B 1 137 ? 3.209 5.129 15.57 1 82.62 137 VAL B O 1
ATOM 2491 N N . PRO B 1 138 ? 3.396 7.391 15.852 1 74 138 PRO B N 1
ATOM 2492 C CA . PRO B 1 138 ? 4.758 7.168 16.344 1 74 138 PRO B CA 1
ATOM 2493 C C . PRO B 1 138 ? 4.789 6.438 17.688 1 74 138 PRO B C 1
ATOM 2495 O O . PRO B 1 138 ? 3.875 6.59 18.5 1 74 138 PRO B O 1
ATOM 2498 N N . GLN B 1 139 ? 5.695 5.434 17.828 1 65.56 139 GLN B N 1
ATOM 2499 C CA . GLN B 1 139 ? 5.883 4.828 19.141 1 65.56 139 GLN B CA 1
ATOM 2500 C C . GLN B 1 139 ? 6.375 5.859 20.156 1 65.56 139 GLN B C 1
ATOM 2502 O O . GLN B 1 139 ? 5.859 5.93 21.281 1 65.56 139 GLN B O 1
ATOM 2507 N N . ASN B 1 140 ? 7.609 6.379 19.844 1 55.31 140 ASN B N 1
ATOM 2508 C CA . ASN B 1 140 ? 8.188 7.414 20.688 1 55.31 140 ASN B CA 1
ATOM 2509 C C . ASN B 1 140 ? 8.062 8.797 20.062 1 55.31 140 ASN B C 1
ATOM 2511 O O . ASN B 1 140 ? 7.945 8.914 18.828 1 55.31 140 ASN B O 1
ATOM 2515 N N . ALA B 1 141 ? 7.754 9.836 20.938 1 44.53 141 ALA B N 1
ATOM 2516 C CA . ALA B 1 141 ? 7.738 11.211 20.438 1 44.53 141 ALA B CA 1
ATOM 2517 C C . ALA B 1 141 ? 8.758 11.398 19.328 1 44.53 141 ALA B C 1
ATOM 2519 O O . ALA B 1 141 ? 9.945 11.125 19.5 1 44.53 141 ALA B O 1
ATOM 2520 N N . CYS B 1 142 ? 8.391 11.023 18.172 1 44.44 142 CYS B N 1
ATOM 2521 C CA . CYS B 1 142 ? 9.305 11.578 17.188 1 44.44 142 CYS B CA 1
ATOM 2522 C C . CYS B 1 142 ? 9.531 13.062 17.422 1 44.44 142 CYS B C 1
ATOM 2524 O O . CYS B 1 142 ? 8.641 13.875 17.156 1 44.44 142 CYS B O 1
ATOM 2526 N N . GLN B 1 143 ? 10 13.477 18.562 1 37.28 143 GLN B N 1
ATOM 2527 C CA . GLN B 1 143 ? 10.25 14.898 18.797 1 37.28 143 GLN B CA 1
ATOM 2528 C C . GLN B 1 143 ? 10.93 15.547 17.594 1 37.28 143 GLN B C 1
ATOM 2530 O O . GLN B 1 143 ? 11.953 15.047 17.109 1 37.28 143 GLN B O 1
ATOM 2535 N N . LEU B 1 144 ? 10.164 16.078 16.703 1 39.78 144 LEU B N 1
ATOM 2536 C CA . LEU B 1 144 ? 10.875 17.141 16 1 39.78 144 LEU B CA 1
ATOM 2537 C C . LEU B 1 144 ? 11.734 17.953 16.969 1 39.78 144 LEU B C 1
ATOM 2539 O O . LEU B 1 144 ? 11.219 18.703 17.797 1 39.78 144 LEU B O 1
ATOM 2543 N N . LYS B 1 145 ? 12.547 17.312 17.812 1 36.72 145 LYS B N 1
ATOM 2544 C CA . LYS B 1 145 ? 13.352 18.234 18.609 1 36.72 145 LYS B CA 1
ATOM 2545 C C . LYS B 1 145 ? 13.773 19.453 17.797 1 36.72 145 LYS B C 1
ATOM 2547 O O . LYS B 1 145 ? 14.359 19.312 16.719 1 36.72 145 LYS B O 1
ATOM 2552 N N . LYS B 1 146 ? 13.102 20.547 18.016 1 37.16 146 LYS B N 1
ATOM 2553 C CA . LYS B 1 146 ? 13.648 21.875 17.78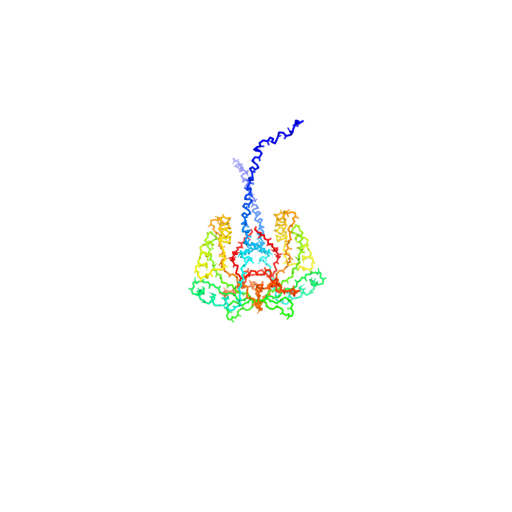1 1 37.16 146 LYS B CA 1
ATOM 2554 C C . LYS B 1 146 ? 15.172 21.875 17.906 1 37.16 146 LYS B C 1
ATOM 2556 O O . LYS B 1 146 ? 15.867 22.453 17.062 1 37.16 146 LYS B O 1
ATOM 2561 N N . LYS B 1 147 ? 15.617 21.953 19.281 1 33.19 147 LYS B N 1
ATOM 2562 C CA . LYS B 1 147 ? 16.828 22.672 19.688 1 33.19 147 LYS B CA 1
ATOM 2563 C C . LYS B 1 147 ? 18.078 21.938 19.234 1 33.19 147 LYS B C 1
ATOM 2565 O O . LYS B 1 147 ? 18.266 20.766 19.547 1 33.19 147 LYS B O 1
ATOM 2570 N N . VAL B 1 148 ? 18.766 22.359 18.203 1 32.84 148 VAL B N 1
ATOM 2571 C CA . VAL B 1 148 ? 20.188 22.234 17.938 1 32.84 148 VAL B CA 1
ATOM 2572 C C . VAL B 1 148 ? 20.953 22.109 19.25 1 32.84 148 VAL B C 1
ATOM 2574 O O . VAL B 1 148 ? 21.234 23.109 19.906 1 32.84 148 VAL B O 1
ATOM 2577 N N . THR B 1 149 ? 20.578 21.391 20.406 1 33.5 149 THR B N 1
ATOM 2578 C CA . THR B 1 149 ? 21.859 21.438 21.125 1 33.5 149 THR B CA 1
ATOM 2579 C C . THR B 1 149 ? 22.969 20.812 20.281 1 33.5 149 THR B C 1
ATOM 2581 O O . THR B 1 149 ? 22.703 20.016 19.391 1 33.5 149 THR B O 1
ATOM 2584 N N . ARG B 1 150 ? 24.359 20.828 20.797 1 34.19 150 ARG B N 1
ATOM 2585 C CA . ARG B 1 150 ? 25.594 20.469 20.109 1 34.19 150 ARG B CA 1
ATOM 2586 C C . ARG B 1 150 ? 25.438 19.141 19.359 1 34.19 150 ARG B C 1
ATOM 2588 O O . ARG B 1 150 ? 25.703 19.078 18.156 1 34.19 150 ARG B O 1
ATOM 2595 N N . ARG B 1 151 ? 26.125 17.984 19.797 1 34 151 ARG B N 1
ATOM 2596 C CA . ARG B 1 151 ? 26.672 16.812 19.125 1 34 151 ARG B CA 1
ATOM 2597 C C . ARG B 1 151 ? 25.578 15.766 18.875 1 34 151 ARG B C 1
ATOM 2599 O O . ARG B 1 151 ? 25.875 14.672 18.375 1 34 151 ARG B O 1
ATOM 2606 N N . ARG B 1 152 ? 24.531 15.719 19.734 1 33.28 152 ARG B N 1
ATOM 2607 C CA . ARG B 1 152 ? 23.875 14.414 19.812 1 33.28 152 ARG B CA 1
ATOM 2608 C C . ARG B 1 152 ? 22.953 14.188 18.625 1 33.28 152 ARG B C 1
ATOM 2610 O O . ARG B 1 152 ? 22.156 15.055 18.266 1 33.28 152 ARG B O 1
ATOM 2617 N N . ILE B 1 153 ? 23.344 13.266 17.797 1 33.44 153 ILE B N 1
ATOM 2618 C CA . ILE B 1 153 ? 22.641 12.727 16.641 1 33.44 153 ILE B CA 1
ATOM 2619 C C . ILE B 1 153 ? 21.188 12.422 17.016 1 33.44 153 ILE B C 1
ATOM 2621 O O . ILE B 1 153 ? 20.922 11.57 17.875 1 33.44 153 ILE B O 1
ATOM 2625 N N . GLU B 1 154 ? 20.469 13.445 17.281 1 36.84 154 GLU B N 1
ATOM 2626 C CA . GLU B 1 154 ? 19.047 13.188 17.5 1 36.84 154 GLU B CA 1
ATOM 2627 C C . GLU B 1 154 ? 18.531 12.102 16.562 1 36.84 154 GLU B C 1
ATOM 2629 O O . GLU B 1 154 ? 18.828 12.109 15.367 1 36.84 154 GLU B O 1
ATOM 2634 N N . PRO B 1 155 ? 18.297 11.031 17.156 1 36.25 155 PRO B N 1
ATOM 2635 C CA . PRO B 1 155 ? 17.719 10.016 16.266 1 36.25 155 PRO B CA 1
ATOM 2636 C C . PRO B 1 155 ? 16.594 10.57 15.391 1 36.25 155 PRO B C 1
ATOM 2638 O O . PRO B 1 155 ? 15.688 11.227 15.883 1 36.25 155 PRO B O 1
ATOM 2641 N N . ARG B 1 156 ? 16.891 11.156 14.328 1 36.16 156 ARG B N 1
ATOM 2642 C CA . ARG B 1 156 ? 15.922 11.508 13.305 1 36.16 156 ARG B CA 1
ATOM 2643 C C . ARG B 1 156 ? 14.766 10.516 13.289 1 36.16 156 ARG B C 1
ATOM 2645 O O . ARG B 1 156 ? 14.969 9.305 13.43 1 36.16 156 ARG B O 1
ATOM 2652 N N . CYS B 1 157 ? 13.672 10.867 14.07 1 41.06 157 CYS B N 1
ATOM 2653 C CA . CYS B 1 157 ? 12.5 10.109 13.641 1 41.06 157 CYS B CA 1
ATOM 2654 C C . CYS B 1 157 ? 12.664 9.609 12.211 1 41.06 157 CYS B C 1
ATOM 2656 O O . CYS B 1 157 ? 12.586 10.391 11.266 1 41.06 157 CYS B O 1
ATOM 2658 N N . GLU B 1 158 ? 13.797 9.07 11.992 1 41.81 158 GLU B N 1
ATOM 2659 C CA . GLU B 1 158 ? 14.039 8.477 10.68 1 41.81 158 GLU B CA 1
ATOM 2660 C C . GLU B 1 158 ? 12.742 7.988 10.047 1 41.81 158 GLU B C 1
ATOM 2662 O O . GLU B 1 158 ? 12.766 7.254 9.062 1 41.81 158 GLU B O 1
ATOM 2667 N N . SER B 1 159 ? 11.711 7.734 10.867 1 42.25 159 SER B N 1
ATOM 2668 C CA . SER B 1 159 ? 10.719 6.992 10.102 1 42.25 159 SER B CA 1
ATOM 2669 C C . SER B 1 159 ? 10.211 7.809 8.914 1 42.25 159 SER B C 1
ATOM 2671 O O . SER B 1 159 ? 9.703 8.922 9.086 1 42.25 159 SER B O 1
ATOM 2673 N N . SER B 1 160 ? 10.844 7.895 7.793 1 45.44 160 SER B N 1
ATOM 2674 C CA . SER B 1 160 ? 10.328 8.242 6.473 1 45.44 160 SER B CA 1
ATOM 2675 C C . SER B 1 160 ? 8.805 8.164 6.441 1 45.44 160 SER B C 1
ATOM 2677 O O . SER B 1 160 ? 8.195 8.297 5.379 1 45.44 160 SER B O 1
ATOM 2679 N N . THR B 1 161 ? 8.203 7.84 7.621 1 53.69 161 THR B N 1
ATOM 2680 C CA . THR B 1 161 ? 6.789 7.473 7.633 1 53.69 161 THR B CA 1
ATOM 2681 C C . THR B 1 161 ? 5.914 8.703 7.852 1 53.69 161 THR B C 1
ATOM 2683 O O . THR B 1 161 ? 6.211 9.539 8.711 1 53.69 161 THR B O 1
ATOM 2686 N N . CYS B 1 162 ? 5.145 9.102 6.793 1 62.75 162 CYS B N 1
ATOM 2687 C CA . CYS B 1 162 ? 4.035 10.047 6.836 1 62.75 162 CYS B CA 1
ATOM 2688 C C . CYS B 1 162 ? 3.145 9.789 8.047 1 62.75 162 CYS B C 1
ATOM 2690 O O . CYS B 1 162 ? 2.867 8.641 8.383 1 62.75 162 CYS B O 1
ATOM 2692 N N . PHE B 1 163 ? 2.949 10.953 8.883 1 79.31 163 PHE B N 1
ATOM 2693 C CA . PHE B 1 163 ? 2.023 10.852 10.008 1 79.31 163 PHE B CA 1
ATOM 2694 C C . PHE B 1 163 ? 0.588 10.719 9.516 1 79.31 163 PHE B C 1
ATOM 2696 O O . PHE B 1 163 ? -0.132 9.805 9.922 1 79.31 163 PHE B O 1
ATOM 2703 N N . PHE B 1 164 ? 0.323 11.656 8.633 1 89.62 164 PHE B N 1
ATOM 2704 C CA . PHE B 1 164 ? -0.98 11.625 7.977 1 89.62 164 PHE B CA 1
ATOM 2705 C C . PHE B 1 164 ? -0.827 11.5 6.469 1 89.62 164 PHE B C 1
ATOM 2707 O O . PHE B 1 164 ? -0.21 12.352 5.828 1 89.62 164 PHE B O 1
ATOM 2714 N N . CYS B 1 165 ? -1.359 10.422 5.918 1 93.88 165 CYS B N 1
ATOM 2715 C CA . CYS B 1 165 ? -1.339 10.203 4.477 1 93.88 165 CYS B CA 1
ATOM 2716 C C . CYS B 1 165 ? -2.754 10.133 3.914 1 93.88 165 CYS B C 1
ATOM 2718 O O . CYS B 1 165 ? -3.58 9.352 4.395 1 93.88 165 CYS B O 1
ATOM 2720 N N . PHE B 1 166 ? -3.021 11 2.949 1 96.56 166 PHE B N 1
ATOM 2721 C CA . PHE B 1 166 ? -4.203 10.711 2.143 1 96.56 166 PHE B CA 1
ATOM 2722 C C . PHE B 1 166 ? -3.965 9.484 1.264 1 96.56 166 PHE B C 1
ATOM 2724 O O . PHE B 1 166 ? -2.941 9.391 0.582 1 96.56 166 PHE B O 1
ATOM 2731 N N . THR B 1 167 ? -4.809 8.547 1.312 1 97.06 167 THR B N 1
ATOM 2732 C CA . THR B 1 167 ? -4.598 7.301 0.586 1 97.06 167 THR B CA 1
ATOM 2733 C C . THR B 1 167 ? -5.707 7.07 -0.433 1 97.06 167 THR B C 1
ATOM 2735 O O . THR B 1 167 ? -6.871 7.383 -0.17 1 97.06 167 THR B O 1
ATOM 2738 N N . VAL B 1 168 ? -5.344 6.543 -1.545 1 95.94 168 VAL B N 1
ATOM 2739 C CA . VAL B 1 168 ? -6.254 6.082 -2.588 1 95.94 168 VAL B CA 1
ATOM 2740 C C . VAL B 1 168 ? -5.809 4.715 -3.096 1 95.94 168 VAL B C 1
ATOM 2742 O O . VAL B 1 168 ? -4.621 4.488 -3.34 1 95.94 168 VAL B O 1
ATOM 2745 N N . SER B 1 169 ? -6.715 3.852 -3.191 1 93.56 169 SER B N 1
ATOM 2746 C CA . SER B 1 169 ? -6.461 2.52 -3.729 1 93.56 169 SER B CA 1
ATOM 2747 C C . SER B 1 169 ? -7.402 2.199 -4.887 1 93.56 169 SER B C 1
ATOM 2749 O O . SER B 1 169 ? -8.594 2.506 -4.824 1 93.56 169 SER B O 1
ATOM 2751 N N . SER B 1 170 ? -6.844 1.628 -5.879 1 89 170 SER B N 1
ATOM 2752 C CA . SER B 1 170 ? -7.637 1.146 -7.008 1 89 170 SER B CA 1
ATOM 2753 C C . SER B 1 170 ? -7.141 -0.212 -7.492 1 89 170 SER B C 1
ATOM 2755 O O . SER B 1 170 ? -5.973 -0.561 -7.289 1 89 170 SER B O 1
ATOM 2757 N N . VAL B 1 171 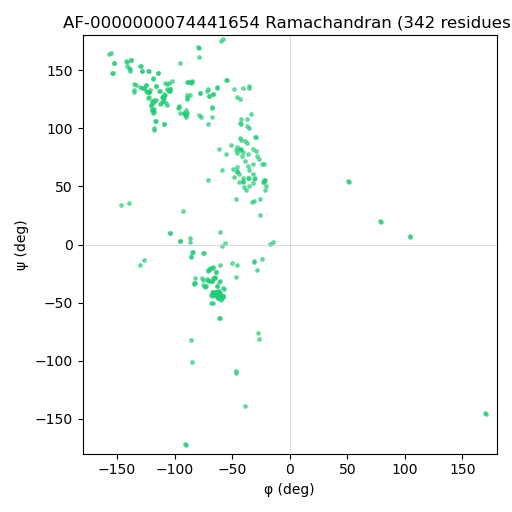? -8.016 -0.971 -8.016 1 82.38 171 VAL B N 1
ATOM 2758 C CA . VAL B 1 171 ? -7.691 -2.266 -8.602 1 82.38 171 VAL B CA 1
ATOM 2759 C C . VAL B 1 171 ? -8.031 -2.254 -10.094 1 82.38 171 VAL B C 1
ATOM 2761 O O . VAL B 1 171 ? -9.117 -1.82 -10.484 1 82.38 171 VAL B O 1
ATOM 2764 N N . ASN B 1 172 ? -7.004 -2.572 -10.852 1 77.81 172 ASN B N 1
ATOM 2765 C CA . ASN B 1 172 ? -7.211 -2.68 -12.297 1 77.81 172 ASN B CA 1
ATOM 2766 C C . ASN B 1 172 ? -6.652 -3.99 -12.844 1 77.81 172 ASN B C 1
ATOM 2768 O O . ASN B 1 172 ? -5.805 -4.621 -12.211 1 77.81 172 ASN B O 1
ATOM 2772 N N . GLN B 1 173 ? -7.23 -4.477 -13.977 1 71.44 173 GLN B N 1
ATOM 2773 C CA . GLN B 1 173 ? -6.742 -5.652 -14.695 1 71.44 173 GLN B CA 1
ATOM 2774 C C . GLN B 1 173 ? -5.703 -5.266 -15.742 1 71.44 173 GLN B C 1
ATOM 2776 O O . GLN B 1 173 ? -5.77 -4.176 -16.312 1 71.44 173 GLN B O 1
#

Foldseek 3Di:
DPDDDPDDDPVVPPPCPVPCPVVVVDDPDKDKDKDWFFDPPDADAQVLLVVLVVQLPLVVVPWDKDWDWDDDPPDDTKIKIWTKDKDQLLCLLVQVVSSCVSRPPRHDVVSSVVSNVRSVVSPPPDFIKIKTKMAIHDPDRLPPDPDPDDDDPSPNVVCCPHRIITMIMGMDD/DPPPPPPPVVPDCPVCPVPCPVVVVDDPDKDKDKDWFFDLPDADAQVLLVVLVVQLPLVVVPWDKDWDWDDDDPDDTKIKIWTKDKDQLLCLLVQVVSSCVSRPPRHDVVSSVVSNVRSVVSVPPDFIKIKTKMAIHDPDRCPPPPDPDDDDPSPNVPPPDGRIITMMMGMDD